Protein 1ZAT (pdb70)

Solvent-accessible surface area: 12584 Å² total; per-residue (Å²): 221,125,66,108,58,42,40,82,44,1,20,110,7,119,0,22,1,24,2,51,41,122,96,55,106,3,69,59,69,45,0,108,64,11,41,43,114,78,118,36,132,23,37,3,48,64,139,66,0,102,100,38,0,53,56,4,6,81,124,66,14,6,31,95,52,78,18,151,7,158,12,52,133,88,44,104,30,86,0,53,54,18,26,17,16,1,52,6,50,33,86,50,0,4,120,27,0,32,165,20,0,57,64,19,131,91,39,97,54,32,5,73,26,118,60,38,31,77,0,83,44,55,6,28,95,65,32,22,0,0,0,0,38,135,63,2,29,0,13,2,29,98,94,44,164,68,46,19,88,14,63,0,0,6,2,55,71,110,46,78,7,54,42,0,2,9,33,0,90,45,63,78,112,111,13,68,27,164,23,79,109,81,102,110,62,32,46,98,7,77,38,20,0,5,0,9,148,111,47,12,0,0,7,3,0,106,122,13,115,40,42,1,53,90,36,73,114,108,100,16,14,69,2,13,0,2,0,22,51,89,31,0,132,112,0,20,66,61,1,137,133,28,8,14,0,0,0,36

B-factor: mean 52.98, std 14.99, range [24.89, 103.49]

Structure (mmCIF, N/CA/C/O backbone):
data_1ZAT
#
_entry.id   1ZAT
#
_cell.length_a   115.976
_cell.length_b   115.976
_cell.length_c   68.275
_cell.angle_alpha   90.00
_cell.angle_beta   90.00
_cell.angle_gamma   120.00
#
_symmetry.space_group_name_H-M   'P 31 2 1'
#
loop_
_entity.id
_entity.type
_entity.pdbx_description
1 polymer L,D-transpeptidase
2 non-polymer 'ZINC ION'
3 non-polymer 'SULFATE ION'
4 water water
#
loop_
_atom_site.group_PDB
_atom_site.id
_atom_site.type_symbol
_atom_site.label_atom_id
_atom_site.label_alt_id
_atom_site.label_comp_id
_atom_site.label_asym_id
_atom_site.label_entity_id
_atom_site.label_seq_id
_atom_site.pdbx_PDB_ins_code
_atom_site.Cartn_x
_atom_site.Cartn_y
_atom_site.Cartn_z
_atom_site.occupancy
_atom_site.B_iso_or_equiv
_atom_site.auth_seq_id
_atom_site.auth_comp_id
_atom_site.auth_asym_id
_atom_site.auth_atom_id
_atom_site.pdbx_PDB_model_num
ATOM 1 N N . LYS A 1 1 ? -44.381 61.577 19.388 1.00 83.19 217 LYS A N 1
ATOM 2 C CA . LYS A 1 1 ? -44.196 62.690 20.359 1.00 83.28 217 LYS A CA 1
ATOM 3 C C . LYS A 1 1 ? -43.445 63.837 19.716 1.00 83.58 217 LYS A C 1
ATOM 4 O O . LYS A 1 1 ? -43.417 63.954 18.490 1.00 84.24 217 LYS A O 1
ATOM 10 N N . GLU A 1 2 ? -42.848 64.698 20.533 1.00 83.44 218 GLU A N 1
ATOM 11 C CA . GLU A 1 2 ? -42.096 65.806 19.972 1.00 82.60 218 GLU A CA 1
ATOM 12 C C . GLU A 1 2 ? -40.602 65.572 19.957 1.00 81.16 218 GLU A C 1
ATOM 13 O O . GLU A 1 2 ? -39.807 66.505 19.822 1.00 80.36 218 GLU A O 1
ATOM 19 N N . GLN A 1 3 ? -40.220 64.307 20.084 1.00 79.04 219 GLN A N 1
ATOM 20 C CA . GLN A 1 3 ? -38.820 63.959 20.019 1.00 75.74 219 GLN A CA 1
ATOM 21 C C . GLN A 1 3 ? -38.466 64.227 18.561 1.00 73.43 219 GLN A C 1
ATOM 22 O O . GLN A 1 3 ? -37.313 64.122 18.153 1.00 73.75 219 GLN A O 1
ATOM 28 N N . LEU A 1 4 ? -39.488 64.583 17.782 1.00 69.99 220 LEU A N 1
ATOM 29 C CA . LEU A 1 4 ? -39.318 64.925 16.374 1.00 66.67 220 LEU A CA 1
ATOM 30 C C . LEU A 1 4 ? -38.622 66.272 16.345 1.00 65.57 220 LEU A C 1
ATOM 31 O O . LEU A 1 4 ? -37.705 66.494 15.561 1.00 66.04 220 LEU A O 1
ATOM 36 N N . ALA A 1 5 ? -39.084 67.181 17.197 1.00 65.14 221 ALA A N 1
ATOM 37 C CA . ALA A 1 5 ? -38.486 68.508 17.284 1.00 64.05 221 ALA A CA 1
ATOM 38 C C . ALA A 1 5 ? -37.008 68.282 17.560 1.00 62.79 221 ALA A C 1
ATOM 39 O O . ALA A 1 5 ? -36.142 68.992 17.050 1.00 61.55 221 ALA A O 1
ATOM 41 N N . SER A 1 6 ? -36.740 67.264 18.370 1.00 62.30 222 SER A N 1
ATOM 42 C CA . SER A 1 6 ? -35.385 66.894 18.733 1.00 62.18 222 SER A CA 1
ATOM 43 C C . SER A 1 6 ? -34.601 66.442 17.504 1.00 61.96 222 SER A C 1
ATOM 44 O O . SER A 1 6 ? -33.577 67.032 17.153 1.00 61.52 222 SER A O 1
ATOM 47 N N . MET A 1 7 ? -35.092 65.394 16.850 1.00 61.28 223 MET A N 1
ATOM 48 C CA . MET A 1 7 ? -34.439 64.859 15.665 1.00 60.63 223 MET A CA 1
ATOM 49 C C . MET A 1 7 ? -34.252 65.933 14.579 1.00 59.30 223 MET A C 1
ATOM 50 O O . MET A 1 7 ? -33.278 65.900 13.825 1.00 59.97 223 MET A O 1
ATOM 55 N N . ASN A 1 8 ? -35.179 66.883 14.505 1.00 57.41 224 ASN A N 1
ATOM 56 C CA . ASN A 1 8 ? -35.097 67.969 13.528 1.00 56.53 224 ASN A CA 1
ATOM 57 C C . ASN A 1 8 ? -34.009 68.944 13.944 1.00 55.81 224 ASN A C 1
ATOM 58 O O . ASN A 1 8 ? -33.334 69.540 13.106 1.00 54.94 224 ASN A O 1
ATOM 63 N N . ALA A 1 9 ? -33.859 69.108 15.252 1.00 54.94 225 ALA A N 1
ATOM 64 C CA . ALA A 1 9 ? -32.865 70.012 15.803 1.00 54.50 225 ALA A CA 1
ATOM 65 C C . ALA A 1 9 ? -31.455 69.527 15.490 1.00 54.69 225 ALA A C 1
ATOM 66 O O . ALA A 1 9 ? -30.617 70.297 15.014 1.00 54.27 225 ALA A O 1
ATOM 68 N N . ILE A 1 10 ? -31.192 68.249 15.743 1.00 53.95 226 ILE A N 1
ATOM 69 C CA . ILE A 1 10 ? -29.865 67.724 15.489 1.00 53.93 226 ILE A CA 1
ATOM 70 C C . ILE A 1 10 ? -29.584 67.584 14.002 1.00 54.23 226 ILE A C 1
ATOM 71 O O . ILE A 1 10 ? -28.429 67.484 13.593 1.00 55.16 226 ILE A O 1
ATOM 76 N N . ALA A 1 11 ? -30.632 67.575 13.187 1.00 54.60 227 ALA A N 1
ATOM 77 C CA . ALA A 1 11 ? -30.443 67.456 11.745 1.00 53.40 227 ALA A CA 1
ATOM 78 C C . ALA A 1 11 ? -29.932 68.791 11.214 1.00 53.46 227 ALA A C 1
ATOM 79 O O . ALA A 1 11 ? -29.261 68.848 10.182 1.00 54.51 227 ALA A O 1
ATOM 81 N N . ASN A 1 12 ? -30.248 69.861 11.937 1.00 53.10 228 ASN A N 1
ATOM 82 C CA . ASN A 1 12 ? -29.842 71.209 11.558 1.00 53.44 228 ASN A CA 1
ATOM 83 C C . ASN A 1 12 ? -28.613 71.697 12.312 1.00 53.04 228 ASN A C 1
ATOM 84 O O . ASN A 1 12 ? -28.101 72.782 12.034 1.00 53.24 228 ASN A O 1
ATOM 89 N N . VAL A 1 13 ? -28.143 70.907 13.269 1.00 51.83 229 VAL A N 1
ATOM 90 C CA . VAL A 1 13 ? -26.986 71.304 14.057 1.00 50.89 229 VAL A CA 1
ATOM 91 C C . VAL A 1 13 ? -25.763 71.528 13.171 1.00 50.42 229 VAL A C 1
ATOM 92 O O . VAL A 1 13 ? -25.451 70.714 12.302 1.00 51.08 229 VAL A O 1
ATOM 96 N N . LYS A 1 14 ? -25.084 72.648 13.371 1.00 49.26 230 LYS A N 1
ATOM 97 C CA . LYS A 1 14 ? -23.882 72.924 12.601 1.00 49.44 230 LYS A CA 1
ATOM 98 C C . LYS A 1 14 ? -22.720 72.455 13.472 1.00 46.91 230 LYS A C 1
ATOM 99 O O . LYS A 1 14 ? -22.313 73.141 14.405 1.00 45.89 230 LYS A O 1
ATOM 105 N N . ALA A 1 15 ? -22.213 71.264 13.184 1.00 44.00 231 ALA A N 1
ATOM 106 C CA . ALA A 1 15 ? -21.106 70.712 13.946 1.00 42.61 231 ALA A CA 1
ATOM 107 C C . ALA A 1 15 ? -19.799 71.103 13.265 1.00 41.24 231 ALA A C 1
ATOM 108 O O . ALA A 1 15 ? -19.509 70.661 12.150 1.00 41.29 231 ALA A O 1
ATOM 110 N N . THR A 1 16 ? -19.014 71.937 13.937 1.00 38.80 232 THR A N 1
ATOM 111 C CA . THR A 1 16 ? -17.747 72.385 13.379 1.00 38.06 232 THR A CA 1
ATOM 112 C C . THR A 1 16 ? -16.526 71.800 14.080 1.00 36.79 232 THR A C 1
ATOM 113 O O . THR A 1 16 ? -16.407 71.867 15.304 1.00 37.42 232 THR A O 1
ATOM 117 N N . TYR A 1 17 ? -15.624 71.225 13.292 1.00 35.83 233 TYR A N 1
ATOM 118 C CA . TYR A 1 17 ? -14.384 70.660 13.809 1.00 36.14 233 TYR A CA 1
ATOM 119 C C . TYR A 1 17 ? -13.212 71.597 13.523 1.00 36.12 233 TYR A C 1
ATOM 120 O O . TYR A 1 17 ? -13.135 72.207 12.455 1.00 35.82 233 TYR A O 1
ATOM 129 N N . SER A 1 18 ? -12.296 71.700 14.477 1.00 36.02 234 SER A N 1
ATOM 130 C CA . SER A 1 18 ? -11.108 72.519 14.299 1.00 34.94 234 SER A CA 1
ATOM 131 C C . SER A 1 18 ? -9.950 71.551 14.519 1.00 34.26 234 SER A C 1
ATOM 132 O O . SER A 1 18 ? -9.672 71.167 15.648 1.00 34.99 234 SER A O 1
ATOM 135 N N . ILE A 1 19 ? -9.292 71.146 13.438 1.00 33.19 235 ILE A N 1
ATOM 136 C CA . ILE A 1 19 ? -8.194 70.196 13.527 1.00 33.60 235 ILE A CA 1
ATOM 137 C C . ILE A 1 19 ? -6.962 70.677 12.785 1.00 34.63 235 ILE A C 1
ATOM 138 O O . ILE A 1 19 ? -7.030 71.045 11.617 1.00 34.47 235 ILE A O 1
ATOM 143 N N . ASN A 1 20 ? -5.832 70.643 13.480 1.00 36.26 236 ASN A N 1
ATOM 144 C CA . ASN A 1 20 ? -4.547 71.046 12.931 1.00 35.55 236 ASN A CA 1
ATOM 145 C C . ASN A 1 20 ? -4.632 72.376 12.190 1.00 37.34 236 ASN A C 1
ATOM 146 O O . ASN A 1 20 ? -3.981 72.574 11.159 1.00 35.11 236 ASN A O 1
ATOM 151 N N . GLY A 1 21 ? -5.451 73.281 12.719 1.00 39.16 237 GLY A N 1
ATOM 152 C CA . GLY A 1 21 ? -5.589 74.592 12.112 1.00 41.64 237 GLY A CA 1
ATOM 153 C C . GLY A 1 21 ? -6.636 74.712 11.021 1.00 43.21 237 GLY A C 1
ATOM 154 O O . GLY A 1 21 ? -6.908 75.817 10.555 1.00 44.40 237 GLY A O 1
ATOM 155 N N . GLU A 1 22 ? -7.216 73.591 10.602 1.00 43.89 238 GLU A N 1
ATOM 156 C CA . GLU A 1 22 ? -8.239 73.607 9.559 1.00 45.26 238 GLU A CA 1
ATOM 157 C C . GLU A 1 22 ? -9.642 73.458 10.140 1.00 44.63 238 GLU A C 1
ATOM 158 O O . GLU A 1 22 ? -9.884 72.652 11.044 1.00 45.76 238 GLU A O 1
ATOM 164 N N . THR A 1 23 ? -10.566 74.245 9.611 1.00 42.88 239 THR A N 1
ATOM 165 C CA . THR A 1 23 ? -11.949 74.215 10.060 1.00 42.88 239 THR A CA 1
ATOM 166 C C . THR A 1 23 ? -12.885 73.705 8.962 1.00 41.20 239 THR A C 1
ATOM 167 O O . THR A 1 23 ? -12.721 74.031 7.788 1.00 40.40 239 THR A O 1
ATOM 171 N N . PHE A 1 24 ? -13.856 72.887 9.353 1.00 40.69 240 PHE A N 1
ATOM 172 C CA . PHE A 1 24 ? -14.831 72.346 8.415 1.00 39.35 240 PHE A CA 1
ATOM 173 C C . PHE A 1 24 ? -16.073 71.918 9.183 1.00 40.46 240 PHE A C 1
ATOM 174 O O . PHE A 1 24 ? -16.025 71.719 10.399 1.00 39.84 240 PHE A O 1
ATOM 182 N N . GLN A 1 25 ? -17.188 71.798 8.472 1.00 41.65 241 GLN A N 1
ATOM 183 C CA . GLN A 1 25 ? -18.449 71.394 9.082 1.00 43.09 241 GLN A CA 1
ATOM 184 C C . GLN A 1 25 ? -18.780 69.953 8.720 1.00 41.59 241 GLN A C 1
ATOM 185 O O . GLN A 1 25 ? -18.488 69.503 7.613 1.00 40.76 241 GLN A O 1
ATOM 191 N N . ILE A 1 26 ? -19.375 69.226 9.657 1.00 41.04 242 ILE A N 1
ATOM 192 C CA . ILE A 1 26 ? -19.785 67.861 9.374 1.00 40.35 242 ILE A CA 1
ATOM 193 C C . ILE A 1 26 ? -21.034 68.029 8.506 1.00 41.27 242 ILE A C 1
ATOM 194 O O . ILE A 1 26 ? -21.995 68.685 8.911 1.00 41.46 242 ILE A O 1
ATOM 199 N N . PRO A 1 27 ? -21.026 67.459 7.293 1.00 41.52 243 PRO A N 1
ATOM 200 C CA . PRO A 1 27 ? -22.173 67.566 6.382 1.00 42.77 243 PRO A CA 1
ATOM 201 C C . PRO A 1 27 ? -23.476 67.116 7.033 1.00 43.70 243 PRO A C 1
ATOM 202 O O . PRO A 1 27 ? -23.504 66.102 7.725 1.00 44.08 243 PRO A O 1
ATOM 206 N N . SER A 1 28 ? -24.546 67.874 6.810 1.00 45.84 244 SER A N 1
ATOM 207 C CA . SER A 1 28 ? -25.858 67.542 7.362 1.00 47.86 244 SER A CA 1
ATOM 208 C C . SER A 1 28 ? -26.273 66.138 6.931 1.00 48.51 244 SER A C 1
ATOM 209 O O . SER A 1 28 ? -26.875 65.389 7.699 1.00 46.87 244 SER A O 1
ATOM 212 N N . SER A 1 29 ? -25.937 65.787 5.695 1.00 50.26 245 SER A N 1
ATOM 213 C CA . SER A 1 29 ? -26.273 64.480 5.159 1.00 52.34 245 SER A CA 1
ATOM 214 C C . SER A 1 29 ? -25.682 63.349 6.003 1.00 52.83 245 SER A C 1
ATOM 215 O O . SER A 1 29 ? -26.308 62.290 6.143 1.00 52.84 245 SER A O 1
ATOM 218 N N . ASP A 1 30 ? -24.486 63.556 6.557 1.00 52.04 246 ASP A N 1
ATOM 219 C CA . ASP A 1 30 ? -23.877 62.523 7.395 1.00 52.85 246 ASP A CA 1
ATOM 220 C C . ASP A 1 30 ? -24.645 62.437 8.716 1.00 52.13 246 ASP A C 1
ATOM 221 O O . ASP A 1 30 ? -24.908 61.347 9.231 1.00 49.39 246 ASP A O 1
ATOM 226 N N . ILE A 1 31 ? -24.997 63.596 9.259 1.00 50.02 247 ILE A N 1
ATOM 227 C CA . ILE A 1 31 ? -25.736 63.642 10.504 1.00 51.05 247 ILE A CA 1
ATOM 228 C C . ILE A 1 31 ? -27.089 62.946 10.339 1.00 52.45 247 ILE A C 1
ATOM 229 O O . ILE A 1 31 ? -27.507 62.172 11.201 1.00 51.13 247 ILE A O 1
ATOM 234 N N . MET A 1 32 ? -27.763 63.218 9.226 1.00 53.09 248 MET A N 1
ATOM 235 C CA . MET A 1 32 ? -29.060 62.615 8.968 1.00 54.82 248 MET A CA 1
ATOM 236 C C . MET A 1 32 ? -28.943 61.097 8.811 1.00 54.48 248 MET A C 1
ATOM 237 O O . MET A 1 32 ? -29.843 60.358 9.210 1.00 54.01 248 MET A O 1
ATOM 242 N N . SER A 1 33 ? -27.830 60.634 8.251 1.00 53.21 249 SER A N 1
ATOM 243 C CA . SER A 1 33 ? -27.627 59.203 8.069 1.00 54.12 249 SER A CA 1
ATOM 244 C C . SER A 1 33 ? -27.179 58.520 9.358 1.00 53.57 249 SER A C 1
ATOM 245 O O . SER A 1 33 ? -27.131 57.295 9.431 1.00 54.90 249 SER A O 1
ATOM 248 N N . TRP A 1 34 ? -26.846 59.312 10.371 1.00 52.21 250 TRP A N 1
ATOM 249 C CA . TRP A 1 34 ? -26.428 58.760 11.655 1.00 51.88 250 TRP A CA 1
ATOM 250 C C . TRP A 1 34 ? -27.644 58.747 12.559 1.00 52.05 250 TRP A C 1
ATOM 251 O O . TRP A 1 34 ? -27.731 57.962 13.508 1.00 48.90 250 TRP A O 1
ATOM 262 N N . LEU A 1 35 ? -28.567 59.657 12.264 1.00 53.27 251 LEU A N 1
ATOM 263 C CA . LEU A 1 35 ? -29.797 59.786 13.021 1.00 54.79 251 LEU A CA 1
ATOM 264 C C . LEU A 1 35 ? -30.514 58.451 13.079 1.00 56.13 251 LEU A C 1
ATOM 265 O O . LEU A 1 35 ? -30.836 57.846 12.053 1.00 54.70 251 LEU A O 1
ATOM 270 N N . THR A 1 36 ? -30.748 57.993 14.298 1.00 57.32 252 THR A N 1
ATOM 271 C CA . THR A 1 36 ? -31.428 56.736 14.515 1.00 58.41 252 THR A CA 1
ATOM 272 C C . THR A 1 36 ? -32.483 56.963 15.577 1.00 59.55 252 THR A C 1
ATOM 273 O O . THR A 1 36 ? -32.652 58.072 16.080 1.00 59.22 252 THR A O 1
ATOM 277 N N . TYR A 1 37 ? -33.191 55.902 15.917 1.00 61.60 253 TYR A N 1
ATOM 278 C CA . TYR A 1 37 ? -34.220 55.993 16.922 1.00 62.61 253 TYR A CA 1
ATOM 279 C C . TYR A 1 37 ? -34.480 54.610 17.478 1.00 63.93 253 TYR A C 1
ATOM 280 O O . TYR A 1 37 ? -34.840 53.694 16.744 1.00 64.25 253 TYR A O 1
ATOM 289 N N . ASN A 1 38 ? -34.260 54.453 18.775 1.00 66.00 254 ASN A N 1
ATOM 290 C CA . ASN A 1 38 ? -34.502 53.183 19.443 1.00 68.88 254 ASN A CA 1
ATOM 291 C C . ASN A 1 38 ? -34.595 53.411 20.946 1.00 69.71 254 ASN A C 1
ATOM 292 O O . ASN A 1 38 ? -34.009 54.356 21.481 1.00 69.16 254 ASN A O 1
ATOM 297 N N . ASP A 1 39 ? -35.351 52.547 21.616 1.00 71.19 255 ASP A N 1
ATOM 298 C CA . ASP A 1 39 ? -35.592 52.665 23.048 1.00 71.79 255 ASP A CA 1
ATOM 299 C C . ASP A 1 39 ? -36.333 53.970 23.305 1.00 71.07 255 ASP A C 1
ATOM 300 O O . ASP A 1 39 ? -36.157 54.615 24.337 1.00 71.92 255 ASP A O 1
ATOM 305 N N . GLY A 1 40 ? -37.164 54.347 22.341 1.00 71.07 256 GLY A N 1
ATOM 306 C CA . GLY A 1 40 ? -37.948 55.562 22.452 1.00 71.30 256 GLY A CA 1
ATOM 307 C C . GLY A 1 40 ? -37.114 56.823 22.506 1.00 71.57 256 GLY A C 1
ATOM 308 O O . GLY A 1 40 ? -37.644 57.914 22.729 1.00 71.59 256 GLY A O 1
ATOM 309 N N . LYS A 1 41 ? -35.811 56.686 22.273 1.00 71.70 257 LYS A N 1
ATOM 310 C CA . LYS A 1 41 ? -34.910 57.834 22.330 1.00 71.90 257 LYS A CA 1
ATOM 311 C C . LYS A 1 41 ? -34.285 58.199 20.990 1.00 69.53 257 LYS A C 1
ATOM 312 O O . LYS A 1 41 ? -33.988 57.326 20.174 1.00 69.91 257 LYS A O 1
ATOM 318 N N . VAL A 1 42 ? -34.092 59.496 20.769 1.00 66.69 258 VAL A N 1
ATOM 319 C CA . VAL A 1 42 ? -33.437 59.960 19.554 1.00 64.09 258 VAL A CA 1
ATOM 320 C C . VAL A 1 42 ? -31.967 59.618 19.798 1.00 61.80 258 VAL A C 1
ATOM 321 O O . VAL A 1 42 ? -31.478 59.771 20.919 1.00 61.05 258 VAL A O 1
ATOM 325 N N . ASP A 1 43 ? -31.261 59.148 18.776 1.00 59.42 259 ASP A N 1
ATOM 326 C CA . ASP A 1 43 ? -29.860 58.775 18.971 1.00 56.66 259 ASP A CA 1
ATOM 327 C C . ASP A 1 43 ? -29.048 58.854 17.676 1.00 52.90 259 ASP A C 1
ATOM 328 O O . ASP A 1 43 ? -29.531 59.332 16.649 1.00 52.53 259 ASP A O 1
ATOM 333 N N . LEU A 1 44 ? -27.806 58.388 17.741 1.00 49.40 260 LEU A N 1
ATOM 334 C CA . LEU A 1 44 ? -26.925 58.369 16.580 1.00 46.91 260 LEU A CA 1
ATOM 335 C C . LEU A 1 44 ? -26.315 56.983 16.462 1.00 46.30 260 LEU A C 1
ATOM 336 O O . LEU A 1 44 ? -25.914 56.388 17.461 1.00 46.69 260 LEU A O 1
ATOM 341 N N . ASP A 1 45 ? -26.258 56.465 15.241 1.00 46.92 261 ASP A N 1
ATOM 342 C CA . ASP A 1 45 ? -25.675 55.155 15.012 1.00 47.47 261 ASP A CA 1
ATOM 343 C C . ASP A 1 45 ? -24.202 55.254 15.417 1.00 47.68 261 ASP A C 1
ATOM 344 O O . ASP A 1 45 ? -23.352 55.696 14.643 1.00 46.88 261 ASP A O 1
ATOM 349 N N . THR A 1 46 ? -23.916 54.849 16.646 1.00 47.65 262 THR A N 1
ATOM 350 C CA . THR A 1 46 ? -22.565 54.900 17.179 1.00 49.76 262 THR A CA 1
ATOM 351 C C . THR A 1 46 ? -21.538 54.244 16.262 1.00 50.93 262 THR A C 1
ATOM 352 O O . THR A 1 46 ? -20.364 54.615 16.257 1.00 50.67 262 THR A O 1
ATOM 356 N N . GLU A 1 47 ? -21.971 53.273 15.476 1.00 52.15 263 GLU A N 1
ATOM 357 C CA . GLU A 1 47 ? -21.032 52.611 14.599 1.00 53.23 263 GLU A CA 1
ATOM 358 C C . GLU A 1 47 ? -20.587 53.569 13.511 1.00 50.93 263 GLU A C 1
ATOM 359 O O . GLU A 1 47 ? -19.404 53.637 13.182 1.00 49.35 263 GLU A O 1
ATOM 365 N N . GLN A 1 48 ? -21.541 54.313 12.958 1.00 48.84 264 GLN A N 1
ATOM 366 C CA . GLN A 1 48 ? -21.247 55.257 11.889 1.00 47.72 264 GLN A CA 1
ATOM 367 C C . GLN A 1 48 ? -20.432 56.444 12.386 1.00 46.89 264 GLN A C 1
ATOM 368 O O . GLN A 1 48 ? -19.515 56.912 11.707 1.00 47.36 264 GLN A O 1
ATOM 374 N N . VAL A 1 49 ? -20.766 56.930 13.571 1.00 44.57 265 VAL A N 1
ATOM 375 C CA . VAL A 1 49 ? -20.040 58.046 14.134 1.00 43.15 265 VAL A CA 1
ATOM 376 C C . VAL A 1 49 ? -18.593 57.608 14.390 1.00 43.97 265 VAL A C 1
ATOM 377 O O . VAL A 1 49 ? -17.650 58.356 14.109 1.00 43.62 265 VAL A O 1
ATOM 381 N N . ARG A 1 50 ? -18.419 56.391 14.903 1.00 41.76 266 ARG A N 1
ATOM 382 C CA . ARG A 1 50 ? -17.085 55.879 15.180 1.00 42.08 266 ARG A CA 1
ATOM 383 C C . ARG A 1 50 ? -16.254 55.737 13.904 1.00 42.36 266 ARG A C 1
ATOM 384 O O . ARG A 1 50 ? -15.037 55.914 13.925 1.00 42.58 266 ARG A O 1
ATOM 392 N N . GLN A 1 51 ? -16.904 55.418 12.793 1.00 42.21 267 GLN A N 1
ATOM 393 C CA . GLN A 1 51 ? -16.180 55.269 11.540 1.00 42.69 267 GLN A CA 1
ATOM 394 C C . GLN A 1 51 ? -15.700 56.659 11.112 1.00 41.61 267 GLN A C 1
ATOM 395 O O . GLN A 1 51 ? -14.574 56.832 10.642 1.00 41.10 267 GLN A O 1
ATOM 401 N N . TYR A 1 52 ? -16.564 57.651 11.293 1.00 39.04 268 TYR A N 1
ATOM 402 C CA . TYR A 1 52 ? -16.230 59.019 10.931 1.00 38.54 268 TYR A CA 1
ATOM 403 C C . TYR A 1 52 ? -15.012 59.500 11.731 1.00 38.27 268 TYR A C 1
ATOM 404 O O . TYR A 1 52 ? -14.102 60.110 11.177 1.00 37.18 268 TYR A O 1
ATOM 413 N N . VAL A 1 53 ? -14.994 59.226 13.032 1.00 37.22 269 VAL A N 1
ATOM 414 C CA . VAL A 1 53 ? -13.873 59.651 13.852 1.00 37.15 269 VAL A CA 1
ATOM 415 C C . VAL A 1 53 ? -12.634 58.836 13.499 1.00 38.97 269 VAL A C 1
ATOM 416 O O . VAL A 1 53 ? -11.514 59.344 13.558 1.00 37.81 269 VAL A O 1
ATOM 420 N 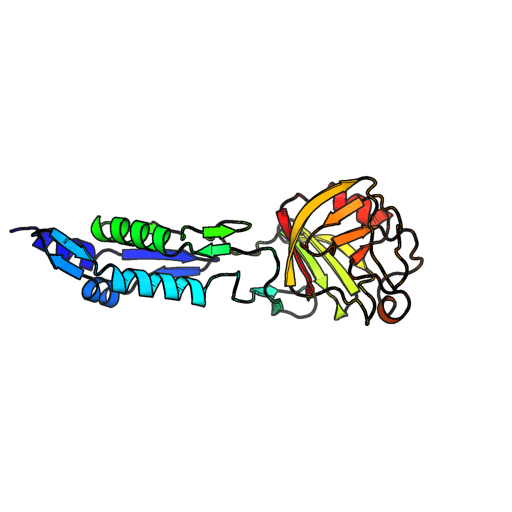N . THR A 1 54 ? -12.833 57.573 13.127 1.00 38.57 270 THR A N 1
ATOM 421 C CA . THR A 1 54 ? -11.711 56.733 12.741 1.00 37.98 270 THR A CA 1
ATOM 422 C C . THR A 1 54 ? -11.124 57.309 11.458 1.00 38.57 270 THR A C 1
ATOM 423 O O . THR A 1 54 ? -9.927 57.204 11.206 1.00 39.06 270 THR A O 1
ATOM 427 N N . ASP A 1 55 ? -11.971 57.931 10.649 1.00 38.54 271 ASP A N 1
ATOM 428 C CA . ASP A 1 55 ? -11.501 58.531 9.409 1.00 39.33 271 ASP A CA 1
ATOM 429 C C . ASP A 1 55 ? -10.787 59.859 9.681 1.00 39.67 271 ASP A C 1
ATOM 430 O O . ASP A 1 55 ? -9.823 60.204 8.983 1.00 40.02 271 ASP A O 1
ATOM 435 N N . LEU A 1 56 ? -11.250 60.601 10.686 1.00 36.50 272 LEU A N 1
ATOM 436 C CA . LEU A 1 56 ? -10.599 61.857 11.030 1.00 36.28 272 LEU A CA 1
ATOM 437 C C . LEU A 1 56 ? -9.181 61.496 11.447 1.00 34.58 272 LEU A C 1
ATOM 438 O O . LEU A 1 56 ? -8.213 62.142 11.055 1.00 33.56 272 LEU A O 1
ATOM 443 N N . GLY A 1 57 ? -9.076 60.433 12.232 1.00 32.74 273 GLY A N 1
ATOM 444 C CA . GLY A 1 57 ? -7.785 59.993 12.703 1.00 32.74 273 GLY A CA 1
ATOM 445 C C . GLY A 1 57 ? -6.838 59.662 11.572 1.00 34.58 273 GLY A C 1
ATOM 446 O O . GLY A 1 57 ? -5.694 60.130 11.550 1.00 34.16 273 GLY A O 1
ATOM 447 N N . THR A 1 58 ? -7.305 58.869 10.615 1.00 33.91 274 THR A N 1
ATOM 448 C CA . THR A 1 58 ? -6.440 58.482 9.513 1.00 36.65 274 THR A CA 1
ATOM 449 C C . THR A 1 58 ? -6.076 59.641 8.602 1.00 35.93 274 THR A C 1
ATOM 450 O O . THR A 1 58 ? -4.994 59.658 8.017 1.00 34.64 274 THR A O 1
ATOM 454 N N . LYS A 1 59 ? -6.972 60.615 8.492 1.00 36.31 275 LYS A N 1
ATOM 455 C CA . LYS A 1 59 ? -6.721 61.756 7.626 1.00 37.64 275 LYS A CA 1
ATOM 456 C C . LYS A 1 59 ? -5.888 62.871 8.255 1.00 38.01 275 LYS A C 1
ATOM 457 O O . LYS A 1 59 ? -5.052 63.472 7.579 1.00 37.62 275 LYS A O 1
ATOM 463 N N . TYR A 1 60 ? -6.088 63.121 9.548 1.00 37.70 276 TYR A N 1
ATOM 464 C CA . TYR A 1 60 ? -5.401 64.219 10.209 1.00 36.58 276 TYR A CA 1
ATOM 465 C C . TYR A 1 60 ? -4.364 63.917 11.268 1.00 36.81 276 TYR A C 1
ATOM 466 O O . TYR A 1 60 ? -3.512 64.766 11.545 1.00 37.07 276 TYR A O 1
ATOM 475 N N . ASN A 1 61 ? -4.424 62.738 11.879 1.00 35.37 277 ASN A N 1
ATOM 476 C CA . ASN A 1 61 ? -3.440 62.410 12.898 1.00 34.11 277 ASN A CA 1
ATOM 477 C C . ASN A 1 61 ? -2.037 62.760 12.423 1.00 35.89 277 ASN A C 1
ATOM 478 O O . ASN A 1 61 ? -1.552 62.225 11.425 1.00 35.26 277 ASN A O 1
ATOM 483 N N . THR A 1 62 ? -1.393 63.668 13.143 1.00 35.98 278 THR A N 1
ATOM 484 C CA . THR A 1 62 ? -0.041 64.068 12.816 1.00 35.85 278 THR A CA 1
ATOM 485 C C . THR A 1 62 ? 0.909 62.933 13.184 1.00 37.11 278 THR A C 1
ATOM 486 O O . THR A 1 62 ? 2.119 63.026 12.970 1.00 38.93 278 THR A O 1
ATOM 490 N N . SER A 1 63 ? 0.357 61.858 13.742 1.00 36.44 279 SER A N 1
ATOM 491 C CA . SER A 1 63 ? 1.176 60.715 14.107 1.00 36.47 279 SER A CA 1
ATOM 492 C C . SER A 1 63 ? 1.287 59.762 12.915 1.00 35.78 279 SER A C 1
ATOM 493 O O . SER A 1 63 ? 2.156 58.898 12.888 1.00 35.80 279 SER A O 1
ATOM 496 N N . THR A 1 64 ? 0.409 59.920 11.929 1.00 35.46 280 THR A N 1
ATOM 497 C CA . THR A 1 64 ? 0.457 59.061 10.747 1.00 36.83 280 THR A CA 1
ATOM 498 C C . THR A 1 64 ? 0.364 59.845 9.428 1.00 36.87 280 THR A C 1
ATOM 499 O O . THR A 1 64 ? 0.193 59.267 8.350 1.00 38.00 280 THR A O 1
ATOM 503 N N . ASN A 1 65 ? 0.478 61.165 9.523 1.00 35.48 281 ASN A N 1
ATOM 504 C CA . ASN A 1 65 ? 0.447 62.015 8.348 1.00 34.63 281 ASN A CA 1
ATOM 505 C C . ASN A 1 65 ? 1.590 63.006 8.448 1.00 35.79 281 ASN A C 1
ATOM 506 O O . ASN A 1 65 ? 1.769 63.666 9.472 1.00 37.32 281 ASN A O 1
ATOM 511 N N . ASP A 1 66 ? 2.383 63.088 7.389 1.00 36.01 282 ASP A N 1
ATOM 512 C CA . ASP A 1 66 ? 3.516 63.993 7.377 1.00 37.35 282 ASP A CA 1
ATOM 513 C C . ASP A 1 66 ? 3.057 65.439 7.462 1.00 36.87 282 ASP A C 1
ATOM 514 O O . ASP A 1 66 ? 1.876 65.742 7.282 1.00 35.90 282 ASP A O 1
ATOM 519 N N . THR A 1 67 ? 4.003 66.327 7.740 1.00 35.56 283 THR A N 1
ATOM 520 C CA . THR A 1 67 ? 3.700 67.736 7.877 1.00 36.22 283 THR A CA 1
ATOM 521 C C . THR A 1 67 ? 4.270 68.584 6.751 1.00 38.33 283 THR A C 1
ATOM 522 O O . THR A 1 67 ? 5.435 68.424 6.368 1.00 38.70 283 THR A O 1
ATOM 526 N N . LYS A 1 68 ? 3.439 69.480 6.218 1.00 37.15 284 LYS A N 1
ATOM 527 C CA . LYS A 1 68 ? 3.880 70.394 5.172 1.00 35.82 284 LYS A CA 1
ATOM 528 C C . LYS A 1 68 ? 4.559 71.515 5.944 1.00 36.08 284 LYS A C 1
ATOM 529 O O . LYS A 1 68 ? 3.960 72.103 6.841 1.00 37.27 284 LYS A O 1
ATOM 535 N N . PHE A 1 69 ? 5.815 71.793 5.604 1.00 35.44 285 PHE A N 1
ATOM 536 C CA . PHE A 1 69 ? 6.608 72.806 6.296 1.00 33.13 285 PHE A CA 1
ATOM 537 C C . PHE A 1 69 ? 7.179 73.865 5.348 1.00 33.92 285 PHE A C 1
ATOM 538 O O . PHE A 1 69 ? 7.717 73.546 4.282 1.00 33.31 285 PHE A O 1
ATOM 546 N N . LYS A 1 70 ? 7.069 75.128 5.741 1.00 34.77 286 LYS A N 1
ATOM 547 C CA . LYS A 1 70 ? 7.601 76.210 4.921 1.00 35.63 286 LYS A CA 1
ATOM 548 C C . LYS A 1 70 ? 9.069 76.413 5.305 1.00 35.74 286 LYS A C 1
ATOM 549 O O . LYS A 1 70 ? 9.388 77.163 6.235 1.00 35.14 286 LYS A O 1
ATOM 555 N N . SER A 1 71 ? 9.955 75.721 4.597 1.00 34.41 287 SER A N 1
ATOM 556 C CA . SER A 1 71 ? 11.377 75.813 4.877 1.00 38.48 287 SER A CA 1
ATOM 557 C C . SER A 1 71 ? 11.912 77.203 4.569 1.00 39.97 287 SER A C 1
ATOM 558 O O . SER A 1 71 ? 11.244 78.027 3.938 1.00 42.65 287 SER A O 1
ATOM 561 N N . THR A 1 72 ? 13.132 77.454 5.013 1.00 40.79 288 THR A N 1
ATOM 562 C CA . THR A 1 72 ? 13.767 78.738 4.787 1.00 41.69 288 THR A CA 1
ATOM 563 C C . THR A 1 72 ? 14.334 78.864 3.369 1.00 41.57 288 THR A C 1
ATOM 564 O O . THR A 1 72 ? 14.185 79.905 2.736 1.00 41.30 288 THR A O 1
ATOM 568 N N . LYS A 1 73 ? 14.940 77.793 2.860 1.00 42.02 289 LYS A N 1
ATOM 569 C CA . LYS A 1 73 ? 15.582 77.821 1.543 1.00 43.70 289 LYS A CA 1
ATOM 570 C C . LYS A 1 73 ? 14.953 76.975 0.437 1.00 43.78 289 LYS A C 1
ATOM 571 O O . LYS A 1 73 ? 15.597 76.736 -0.585 1.00 45.44 289 LYS A O 1
ATOM 577 N N . ARG A 1 74 ? 13.714 76.532 0.595 1.00 43.68 290 ARG A N 1
ATOM 578 C CA . ARG A 1 74 ? 13.150 75.657 -0.426 1.00 42.00 290 ARG A CA 1
ATOM 579 C C . ARG A 1 74 ? 11.633 75.750 -0.563 1.00 39.99 290 ARG A C 1
ATOM 580 O O . ARG A 1 74 ? 11.020 74.988 -1.313 1.00 38.44 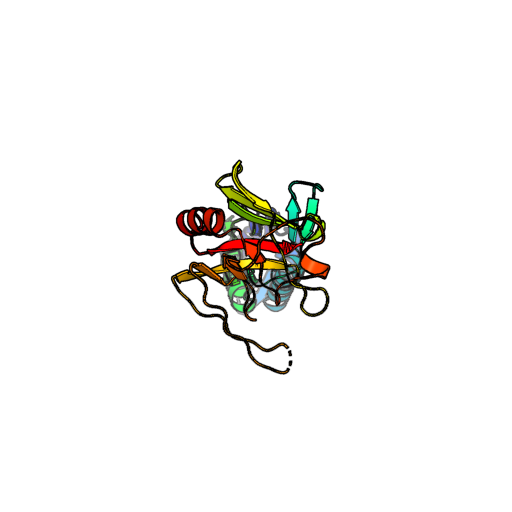290 ARG A O 1
ATOM 588 N N . GLY A 1 75 ? 11.020 76.684 0.155 1.00 39.57 291 GLY A N 1
ATOM 589 C CA . GLY A 1 75 ? 9.576 76.799 0.080 1.00 39.27 291 GLY A CA 1
ATOM 590 C C . GLY A 1 75 ? 8.949 75.681 0.896 1.00 38.96 291 GLY A C 1
ATOM 591 O O . GLY A 1 75 ? 9.574 75.166 1.830 1.00 38.45 291 GLY A O 1
ATOM 592 N N . GLU A 1 76 ? 7.730 75.286 0.545 1.00 37.63 292 GLU A N 1
ATOM 593 C CA . GLU A 1 76 ? 7.048 74.242 1.288 1.00 36.78 292 GLU A CA 1
ATOM 594 C C . GLU A 1 76 ? 7.496 72.836 0.914 1.00 36.58 292 GLU A C 1
ATOM 595 O O . GLU A 1 76 ? 7.448 72.435 -0.247 1.00 35.88 292 GLU A O 1
ATOM 601 N N . VAL A 1 77 ? 7.935 72.091 1.916 1.00 35.95 293 VAL A N 1
ATOM 602 C CA . VAL A 1 77 ? 8.401 70.729 1.708 1.00 38.23 293 VAL A CA 1
ATOM 603 C C . VAL A 1 77 ? 7.649 69.815 2.658 1.00 37.87 293 VAL A C 1
ATOM 604 O O . VAL A 1 77 ? 6.891 70.286 3.507 1.0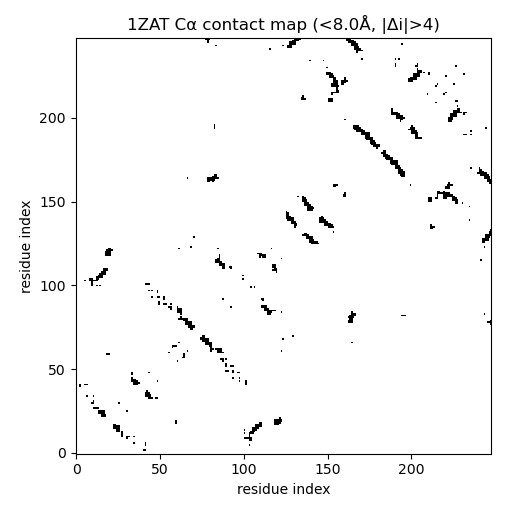0 38.20 293 VAL A O 1
ATOM 608 N N . THR A 1 78 ? 7.855 68.512 2.518 1.00 37.84 294 THR A N 1
ATOM 609 C CA . THR A 1 78 ? 7.186 67.563 3.390 1.00 38.58 294 THR A CA 1
ATOM 610 C C . THR A 1 78 ? 8.155 66.985 4.412 1.00 39.01 294 THR A C 1
ATOM 611 O O . THR A 1 78 ? 9.163 66.389 4.053 1.00 39.87 294 THR A O 1
ATOM 615 N N . VAL A 1 79 ? 7.848 67.182 5.690 1.00 39.85 295 VAL A N 1
ATOM 616 C CA . VAL A 1 79 ? 8.671 66.656 6.772 1.00 38.53 295 VAL A CA 1
ATOM 617 C C . VAL A 1 79 ? 7.952 65.417 7.312 1.00 39.28 295 VAL A C 1
ATOM 618 O O . VAL A 1 79 ? 6.795 65.490 7.733 1.00 38.97 295 VAL A O 1
ATOM 622 N N . PRO A 1 80 ? 8.635 64.266 7.318 1.00 39.65 296 PRO A N 1
ATOM 623 C CA . PRO A 1 80 ? 8.066 63.002 7.804 1.00 39.09 296 PRO A CA 1
ATOM 624 C C . PRO A 1 80 ? 7.633 63.037 9.273 1.00 38.67 296 PRO A C 1
ATOM 625 O O . PRO A 1 80 ? 8.110 63.867 10.070 1.00 37.65 296 PRO A O 1
ATOM 629 N N . VAL A 1 81 ? 6.732 62.119 9.619 1.00 37.32 297 VAL A N 1
ATOM 630 C CA . VAL A 1 81 ? 6.243 61.988 10.987 1.00 35.34 297 VAL A CA 1
ATOM 631 C C . VAL A 1 81 ? 7.453 61.819 11.903 1.00 34.97 297 VAL A C 1
ATOM 632 O O . VAL A 1 81 ? 8.374 61.065 11.590 1.00 34.55 297 VAL A O 1
ATOM 636 N N . GLY A 1 82 ? 7.449 62.536 13.021 1.00 34.31 298 GLY A N 1
ATOM 637 C CA . GLY A 1 82 ? 8.535 62.435 13.973 1.00 33.78 298 GLY A CA 1
ATOM 638 C C . GLY A 1 82 ? 7.986 62.065 15.342 1.00 36.81 298 GLY A C 1
ATOM 639 O O . GLY A 1 82 ? 6.997 61.339 15.454 1.00 37.60 298 GLY A O 1
ATOM 640 N N . THR A 1 83 ? 8.619 62.575 16.390 1.00 36.18 299 THR A N 1
ATOM 641 C CA . THR A 1 83 ? 8.184 62.291 17.748 1.00 35.69 299 THR A CA 1
ATOM 642 C C . THR A 1 83 ? 7.178 63.320 18.277 1.00 36.44 299 THR A C 1
ATOM 643 O O . THR A 1 83 ? 6.507 63.078 19.284 1.00 36.53 299 THR A O 1
ATOM 647 N N . TYR A 1 84 ? 7.085 64.471 17.613 1.00 35.39 300 TYR A N 1
ATOM 648 C CA . TYR A 1 84 ? 6.152 65.519 18.033 1.00 34.86 300 TYR A CA 1
ATOM 649 C C . TYR A 1 84 ? 4.853 65.347 17.246 1.00 35.10 300 TYR A C 1
ATOM 650 O O . TYR A 1 84 ? 4.771 65.738 16.085 1.00 35.35 300 TYR A O 1
ATOM 659 N N . SER A 1 85 ? 3.839 64.772 17.882 1.00 34.35 301 SER A N 1
ATOM 660 C CA . SER A 1 85 ? 2.578 64.526 17.198 1.00 34.42 301 SER A CA 1
ATOM 661 C C . SER A 1 85 ? 1.436 64.204 18.155 1.00 34.73 301 SER A C 1
ATOM 662 O O . SER A 1 85 ? 1.613 64.184 19.371 1.00 36.16 301 SER A O 1
ATOM 665 N N . TRP A 1 86 ? 0.258 63.953 17.592 1.00 34.21 302 TRP A N 1
ATOM 666 C CA . TRP A 1 86 ? -0.912 63.595 18.391 1.00 33.23 302 TRP A CA 1
ATOM 667 C C . TRP A 1 86 ? -1.769 62.580 17.655 1.00 33.16 302 TRP A C 1
ATOM 668 O O . TRP A 1 86 ? -1.680 62.448 16.433 1.00 33.62 302 TRP A O 1
ATOM 679 N N . THR A 1 87 ? -2.595 61.865 18.414 1.00 32.21 303 THR A N 1
ATOM 680 C CA . THR A 1 87 ? -3.472 60.848 17.864 1.00 31.99 303 THR A CA 1
ATOM 681 C C . THR A 1 87 ? -4.863 60.986 18.468 1.00 32.11 303 THR A C 1
ATOM 682 O O . THR A 1 87 ? -5.026 61.027 19.696 1.00 32.94 303 THR A O 1
ATOM 686 N N . ILE A 1 88 ? -5.871 61.071 17.611 1.00 30.83 304 ILE A N 1
ATOM 687 C CA . ILE A 1 88 ? -7.238 61.186 18.095 1.00 31.62 304 ILE A CA 1
ATOM 688 C C . ILE A 1 88 ? -7.620 59.889 18.841 1.00 32.38 304 ILE A C 1
ATOM 689 O O . ILE A 1 88 ? -7.410 58.786 18.336 1.00 30.55 304 ILE A O 1
ATOM 694 N N . GLN A 1 89 ? -8.136 60.017 20.058 1.00 33.35 305 GLN A N 1
ATOM 695 C CA . GLN A 1 89 ? -8.558 58.839 20.812 1.00 35.31 305 GLN A CA 1
ATOM 696 C C . GLN A 1 89 ? -9.957 58.534 20.291 1.00 36.56 305 GLN A C 1
ATOM 697 O O . GLN A 1 89 ? -10.927 59.180 20.679 1.00 38.27 305 GLN A O 1
ATOM 703 N N . THR A 1 90 ? -10.054 57.555 19.400 1.00 37.13 306 THR A N 1
ATOM 704 C CA . THR A 1 90 ? -11.322 57.209 18.780 1.00 39.50 306 THR A CA 1
ATOM 705 C C . THR A 1 90 ? -12.557 57.090 19.672 1.00 40.06 306 THR A C 1
ATOM 706 O O . THR A 1 90 ? -13.545 57.792 19.443 1.00 39.85 306 THR A O 1
ATOM 710 N N . ASP A 1 91 ? -12.509 56.224 20.684 1.00 39.78 307 ASP A N 1
ATOM 711 C CA . ASP A 1 91 ? -13.663 56.037 21.564 1.00 40.01 307 ASP A CA 1
ATOM 712 C C . ASP A 1 91 ? -14.042 57.294 22.339 1.00 39.48 307 ASP A C 1
ATOM 713 O O . ASP A 1 91 ? -15.228 57.619 22.448 1.00 39.18 307 ASP A O 1
ATOM 718 N N . SER A 1 92 ? -13.055 58.007 22.875 1.00 38.09 308 SER A N 1
ATOM 719 C CA . SER A 1 92 ? -13.359 59.239 23.599 1.00 38.68 308 SER A CA 1
ATOM 720 C C . SER A 1 92 ? -14.008 60.257 22.665 1.00 38.63 308 SER A C 1
ATOM 721 O O . SER A 1 92 ? -15.015 60.863 23.021 1.00 39.33 308 SER A O 1
ATOM 724 N N . GLU A 1 93 ? -13.439 60.441 21.472 1.00 38.07 309 GLU A N 1
ATOM 725 C CA . GLU A 1 93 ? -13.982 61.406 20.518 1.00 40.43 309 GLU A CA 1
ATOM 726 C C . GLU A 1 93 ? -15.369 61.037 20.044 1.00 40.38 309 GLU A C 1
ATOM 727 O O . GLU A 1 93 ? -16.251 61.892 19.989 1.00 40.62 309 GLU A O 1
ATOM 733 N N . THR A 1 94 ? -15.558 59.771 19.679 1.00 40.65 310 THR A N 1
ATOM 734 C CA . THR A 1 94 ? -16.864 59.310 19.213 1.00 40.88 310 THR A CA 1
ATOM 735 C C . THR A 1 94 ? -17.947 59.645 20.239 1.00 40.74 310 THR A C 1
ATOM 736 O O . THR A 1 94 ? -18.998 60.179 19.882 1.00 39.81 310 THR A O 1
ATOM 740 N N . GLU A 1 95 ? -17.687 59.337 21.508 1.00 41.77 311 GLU A N 1
ATOM 741 C CA . GLU A 1 95 ? -18.652 59.626 22.571 1.00 44.39 311 GLU A CA 1
ATOM 742 C C . GLU A 1 95 ? -18.904 61.116 22.714 1.00 43.62 311 GLU A C 1
ATOM 743 O O . GLU A 1 95 ? -20.062 61.554 22.775 1.00 42.88 311 GLU A O 1
ATOM 749 N N . ALA A 1 96 ? -17.820 61.890 22.767 1.00 40.71 312 ALA A N 1
ATOM 750 C CA . ALA A 1 96 ? -17.926 63.337 22.893 1.00 40.18 312 ALA A CA 1
ATOM 751 C C . ALA A 1 96 ? -18.675 63.914 21.681 1.00 39.34 312 ALA A C 1
ATOM 752 O O . ALA A 1 96 ? -19.525 64.787 21.835 1.00 39.82 312 ALA A O 1
ATOM 754 N N . LEU A 1 97 ? -18.370 63.415 20.485 1.00 37.86 313 LEU A N 1
ATOM 755 C CA . LEU A 1 97 ? -19.032 63.890 19.267 1.00 38.91 313 LEU A CA 1
ATOM 756 C C . LEU A 1 97 ? -20.546 63.659 19.348 1.00 39.34 313 LEU A C 1
ATOM 757 O O . LEU A 1 97 ? -21.332 64.588 19.135 1.00 36.86 313 LEU A O 1
ATOM 762 N N . LYS A 1 98 ? -20.939 62.415 19.646 1.00 40.53 314 LYS A N 1
ATOM 763 C CA . LYS A 1 98 ? -22.350 62.048 19.774 1.00 43.03 314 LYS A CA 1
ATOM 764 C C . LYS A 1 98 ? -23.070 62.959 20.751 1.00 43.70 314 LYS A C 1
ATOM 765 O O . LYS A 1 98 ? -24.128 63.505 20.442 1.00 44.27 314 LYS A O 1
ATOM 771 N N . LYS A 1 99 ? -22.501 63.106 21.943 1.00 44.12 315 LYS A N 1
ATOM 772 C CA . LYS A 1 99 ? -23.116 63.948 22.952 1.00 45.56 315 LYS A CA 1
ATOM 773 C C . LYS A 1 99 ? -23.320 65.345 22.386 1.00 45.09 315 LYS A C 1
ATOM 774 O O . LYS A 1 99 ? -24.396 65.927 22.517 1.00 46.69 315 LYS A O 1
ATOM 780 N N . ALA A 1 100 ? -22.293 65.878 21.736 1.00 43.01 316 ALA A N 1
ATOM 781 C CA . ALA A 1 100 ? -22.388 67.211 21.167 1.00 41.94 316 ALA A CA 1
ATOM 782 C C . ALA A 1 100 ? -23.506 67.300 20.134 1.00 41.80 316 ALA A C 1
ATOM 783 O O . ALA A 1 100 ? -24.340 68.202 20.185 1.00 43.19 316 ALA A O 1
ATOM 785 N N . ILE A 1 101 ? -23.519 66.367 19.192 1.00 40.21 317 ILE A N 1
ATOM 786 C CA . ILE A 1 101 ? -24.536 66.372 18.155 1.00 40.12 317 ILE A CA 1
ATOM 787 C C . ILE A 1 101 ? -25.942 66.185 18.721 1.00 41.67 317 ILE A C 1
ATOM 788 O O . ILE A 1 101 ? -26.853 66.939 18.379 1.00 41.65 317 ILE A O 1
ATOM 793 N N . LEU A 1 102 ? -26.116 65.193 19.592 1.00 42.83 318 LEU A N 1
ATOM 794 C CA . LEU A 1 102 ? -27.420 64.924 20.183 1.00 44.42 318 LEU A CA 1
ATOM 795 C C . LEU A 1 102 ? -27.985 66.099 20.967 1.00 46.51 318 LEU A C 1
ATOM 796 O O . LEU A 1 102 ? -29.199 66.234 21.080 1.00 47.51 318 LEU A O 1
ATOM 801 N N . ALA A 1 103 ? -27.113 66.947 21.511 1.00 49.23 319 ALA A N 1
ATOM 802 C CA . ALA A 1 103 ? -27.556 68.119 22.269 1.00 49.43 319 ALA A CA 1
ATOM 803 C C . ALA A 1 103 ? -28.328 69.055 21.346 1.00 50.99 319 ALA A C 1
ATOM 804 O O . ALA A 1 103 ? -29.147 69.861 21.797 1.00 52.12 319 ALA A O 1
ATOM 806 N N . GLY A 1 104 ? -28.043 68.952 20.051 1.00 50.36 320 GLY A N 1
ATOM 807 C CA . GLY A 1 104 ? -28.735 69.759 19.065 1.00 51.25 320 GLY A CA 1
ATOM 808 C C . GLY A 1 104 ? -28.373 71.225 18.970 1.00 52.05 320 GLY A C 1
ATOM 809 O O . GLY A 1 104 ? -29.143 72.010 18.423 1.00 52.88 320 GLY A O 1
ATOM 810 N N . GLN A 1 105 ? -27.211 71.606 19.486 1.00 53.24 321 GLN A N 1
ATOM 811 C CA . GLN A 1 105 ? -26.791 73.006 19.424 1.00 53.75 321 GLN A CA 1
ATOM 812 C C . GLN A 1 105 ? -25.468 73.171 18.686 1.00 51.57 321 GLN A C 1
ATOM 813 O O . GLN A 1 105 ? -24.545 72.375 18.860 1.00 49.91 321 GLN A O 1
ATOM 819 N N . ASP A 1 106 ? -25.382 74.202 17.854 1.00 50.10 322 ASP A N 1
ATOM 820 C CA . ASP A 1 106 ? -24.163 74.447 17.101 1.00 49.44 322 ASP A CA 1
ATOM 821 C C . ASP A 1 106 ? -22.965 74.467 18.037 1.00 47.83 322 ASP A C 1
ATOM 822 O O . ASP A 1 106 ? -23.021 75.037 19.125 1.00 46.47 322 ASP A O 1
ATOM 827 N N . PHE A 1 107 ? -21.881 73.832 17.608 1.00 45.19 323 PHE A N 1
ATOM 828 C CA . PHE A 1 107 ? -20.682 73.771 18.413 1.00 44.28 323 PHE A CA 1
ATOM 829 C C . PHE A 1 107 ? -19.439 73.654 17.548 1.00 43.95 323 PHE A C 1
ATOM 830 O O . PHE A 1 107 ? -19.500 73.237 16.391 1.00 44.15 323 PHE A O 1
ATOM 838 N N . THR A 1 108 ? -18.311 74.055 18.117 1.00 43.72 324 THR A N 1
ATOM 839 C CA . THR A 1 108 ? -17.028 73.967 17.439 1.00 43.44 324 THR A CA 1
ATOM 840 C C . THR A 1 108 ? -16.164 73.171 18.408 1.00 42.73 324 THR A C 1
ATOM 841 O O . THR A 1 108 ? -16.255 73.355 19.626 1.00 44.48 324 THR A O 1
ATOM 845 N N . ARG A 1 109 ? -15.345 72.265 17.899 1.00 39.87 325 ARG A N 1
ATOM 846 C CA . ARG A 1 109 ? -14.514 71.506 18.812 1.00 36.33 325 ARG A CA 1
ATOM 847 C C . ARG A 1 109 ? -13.263 70.976 18.170 1.00 34.62 325 ARG A C 1
ATOM 848 O O . ARG A 1 109 ? -13.152 70.903 16.947 1.00 35.68 325 ARG A O 1
ATOM 856 N N . SER A 1 110 ? -12.306 70.642 19.019 1.00 32.04 326 SER A N 1
ATOM 857 C CA . SER A 1 110 ? -11.072 70.045 18.575 1.00 32.88 326 SER A CA 1
ATOM 858 C C . SER A 1 110 ? -11.111 68.678 19.237 1.00 34.05 326 SER A C 1
ATOM 859 O O . SER A 1 110 ? -11.525 68.544 20.399 1.00 34.85 326 SER A O 1
ATOM 862 N N . PRO A 1 111 ? -10.704 67.638 18.505 1.00 33.77 327 PRO A N 1
ATOM 863 C CA . PRO A 1 111 ? -10.708 66.265 19.014 1.00 33.48 327 PRO A CA 1
ATOM 864 C C . PRO A 1 111 ? -9.868 65.968 20.238 1.00 35.48 327 PRO A C 1
ATOM 865 O O . PRO A 1 111 ? -8.835 66.606 20.481 1.00 35.13 327 PRO A O 1
ATOM 869 N N . ILE A 1 112 ? -10.334 64.986 21.008 1.00 34.40 328 ILE A N 1
ATOM 870 C CA . ILE A 1 112 ? -9.624 64.530 22.190 1.00 33.40 328 ILE A CA 1
ATOM 871 C C . ILE A 1 112 ? -8.424 63.759 21.636 1.00 33.96 328 ILE A C 1
ATOM 872 O O . ILE A 1 112 ? -8.589 62.837 20.829 1.00 32.48 328 ILE A O 1
ATOM 877 N N . VAL A 1 113 ? -7.221 64.133 22.054 1.00 33.19 329 VAL A N 1
ATOM 878 C CA . VAL A 1 113 ? -6.038 63.465 21.548 1.00 33.26 329 VAL A CA 1
ATOM 879 C C . VAL A 1 113 ? -5.008 63.156 22.612 1.00 34.78 329 VAL A C 1
ATOM 880 O O . VAL A 1 113 ? -5.109 63.585 23.761 1.00 35.98 329 VAL A O 1
ATOM 884 N N . GLN A 1 114 ? -4.004 62.405 22.197 1.00 36.55 330 GLN A N 1
ATOM 885 C CA . GLN A 1 114 ? -2.909 62.027 23.060 1.00 38.67 330 GLN A CA 1
ATOM 886 C C . GLN A 1 114 ? -1.654 62.315 22.264 1.00 37.32 330 GLN A C 1
ATOM 887 O O . GLN A 1 114 ? -1.561 61.952 21.089 1.00 38.02 330 GLN A O 1
ATOM 893 N N . GLY A 1 115 ? -0.699 62.984 22.898 1.00 37.23 331 GLY A N 1
ATOM 894 C CA . GLY A 1 115 ? 0.541 63.307 22.217 1.00 36.18 331 GLY A CA 1
ATOM 895 C C . GLY A 1 115 ? 1.243 64.488 22.846 1.00 34.56 331 GLY A C 1
ATOM 896 O O . GLY A 1 115 ? 1.022 64.787 24.022 1.00 34.05 331 GLY A O 1
ATOM 897 N N . GLY A 1 116 ? 2.071 65.165 22.056 1.00 34.37 332 GLY A N 1
ATOM 898 C CA . GLY A 1 116 ? 2.831 66.298 22.551 1.00 36.06 332 GLY A CA 1
ATOM 899 C C . GLY A 1 116 ? 2.089 67.619 22.587 1.00 38.62 332 GLY A C 1
ATOM 900 O O . GLY A 1 116 ? 2.635 68.618 23.059 1.00 41.41 332 GLY A O 1
ATOM 901 N N . THR A 1 117 ? 0.853 67.637 22.095 1.00 36.73 333 THR A N 1
ATOM 902 C CA . THR A 1 117 ? 0.068 68.861 22.086 1.00 35.15 333 THR A CA 1
ATOM 903 C C . THR A 1 117 ? -1.344 68.554 21.595 1.00 36.05 333 THR A C 1
ATOM 904 O O . THR A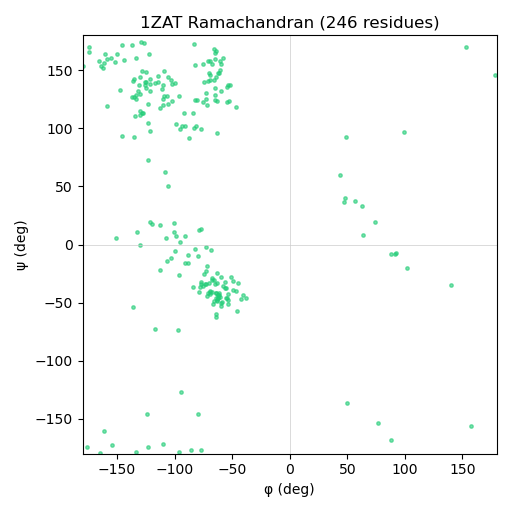 1 117 ? -1.592 67.472 21.062 1.00 37.04 333 THR A O 1
ATOM 908 N N . THR A 1 118 ? -2.273 69.485 21.793 1.00 36.07 334 THR A N 1
ATOM 909 C CA . THR A 1 118 ? -3.654 69.280 21.354 1.00 36.17 334 THR A CA 1
ATOM 910 C C . THR A 1 118 ? -3.806 69.633 19.880 1.00 37.44 334 THR A C 1
ATOM 911 O O . THR A 1 118 ? -2.876 70.158 19.265 1.00 38.70 334 THR A O 1
ATOM 915 N N . ALA A 1 119 ? -4.977 69.353 19.312 1.00 37.55 335 ALA A N 1
ATOM 916 C CA . ALA A 1 119 ? -5.211 69.610 17.894 1.00 36.41 335 ALA A CA 1
ATOM 917 C C . ALA A 1 119 ? -5.990 70.885 17.601 1.00 37.28 335 ALA A C 1
ATOM 918 O O . ALA A 1 119 ? -6.411 71.117 16.466 1.00 34.11 335 ALA A O 1
ATOM 920 N N . ASP A 1 120 ? -6.170 71.716 18.621 1.00 38.47 336 ASP A N 1
ATOM 921 C CA . ASP A 1 120 ? -6.901 72.971 18.464 1.00 38.23 336 ASP A CA 1
ATOM 922 C C . ASP A 1 120 ? -6.052 74.069 17.815 1.00 37.04 336 ASP A C 1
ATOM 923 O O . ASP A 1 120 ? -6.430 75.236 17.825 1.00 39.04 336 ASP A O 1
ATOM 928 N N . HIS A 1 121 ? -4.906 73.696 17.258 1.00 34.14 337 HIS A N 1
ATOM 929 C CA . HIS A 1 121 ? -4.030 74.656 16.600 1.00 33.84 337 HIS A CA 1
ATOM 930 C C . HIS A 1 121 ? -3.108 73.870 15.678 1.00 32.85 337 HIS A C 1
ATOM 931 O O . HIS A 1 121 ? -2.965 72.661 15.831 1.00 32.74 337 HIS A O 1
ATOM 938 N N . PRO A 1 122 ? -2.451 74.550 14.726 1.00 31.84 338 PRO A N 1
ATOM 939 C CA . PRO A 1 122 ? -1.539 73.871 13.795 1.00 32.74 338 PRO A CA 1
ATOM 940 C C . PRO A 1 122 ? -0.344 73.259 14.551 1.00 32.81 338 PRO A C 1
ATOM 941 O O . PRO A 1 122 ? 0.147 73.850 15.507 1.00 32.49 338 PRO A O 1
ATOM 945 N N . LEU A 1 123 ? 0.131 72.095 14.117 1.00 32.48 339 LEU A N 1
ATOM 946 C CA . LEU A 1 123 ? 1.273 71.459 14.772 1.00 34.28 339 LEU A CA 1
ATOM 947 C C . LEU A 1 123 ? 2.470 72.428 14.830 1.00 35.08 339 LEU A C 1
ATOM 948 O O . LEU A 1 123 ? 3.115 72.570 15.865 1.00 35.86 339 LEU A O 1
ATOM 953 N N . ILE A 1 124 ? 2.767 73.092 13.719 1.00 35.80 340 ILE A N 1
ATOM 954 C CA . ILE A 1 124 ? 3.876 74.044 13.691 1.00 37.04 340 ILE A CA 1
ATOM 955 C C . ILE A 1 124 ? 3.366 75.483 13.578 1.00 37.40 340 ILE A C 1
ATOM 956 O O . ILE A 1 124 ? 2.675 75.828 12.623 1.00 36.16 340 ILE A O 1
ATOM 961 N N . GLU A 1 125 ? 3.693 76.307 14.567 1.00 39.07 341 GLU A N 1
ATOM 962 C CA . GLU A 1 125 ? 3.283 77.706 14.574 1.00 41.74 341 GLU A CA 1
ATOM 963 C C . GLU A 1 125 ? 4.424 78.523 13.964 1.00 42.95 341 GLU A C 1
ATOM 964 O O . GLU A 1 125 ? 4.898 78.231 12.861 1.00 41.64 341 GLU A O 1
ATOM 970 N N . ASP A 1 126 ? 4.870 79.545 14.686 1.00 43.37 342 ASP A N 1
ATOM 971 C CA . ASP A 1 126 ? 5.953 80.372 14.187 1.00 47.02 342 ASP A CA 1
ATOM 972 C C . ASP A 1 126 ? 7.165 80.348 15.122 1.00 47.79 342 ASP A C 1
ATOM 973 O O . ASP A 1 126 ? 8.039 81.217 15.058 1.00 48.27 342 ASP A O 1
ATOM 978 N N . THR A 1 127 ? 7.210 79.348 15.996 1.00 46.70 343 THR A N 1
ATOM 979 C CA . THR A 1 127 ? 8.328 79.193 16.918 1.00 44.88 343 THR A CA 1
ATOM 980 C C . THR A 1 127 ? 8.781 77.755 16.806 1.00 42.51 343 THR A C 1
ATOM 981 O O . THR A 1 127 ? 8.049 76.835 17.150 1.00 42.39 343 THR A O 1
ATOM 985 N N . TYR A 1 128 ? 9.996 77.559 16.320 1.00 40.58 344 TYR A N 1
ATOM 986 C CA . TYR A 1 128 ? 10.494 76.210 16.145 1.00 40.17 344 TYR A CA 1
ATOM 987 C C . TYR A 1 128 ? 11.941 76.254 15.714 1.00 40.73 344 TYR A C 1
ATOM 988 O O . TYR A 1 128 ? 12.464 77.313 15.384 1.00 40.98 344 TYR A O 1
ATOM 997 N N . ILE A 1 129 ? 12.581 75.093 15.717 1.00 41.08 345 ILE A N 1
ATOM 998 C CA . ILE A 1 129 ? 13.963 74.986 15.294 1.00 40.62 345 ILE A CA 1
ATOM 999 C C . ILE A 1 129 ? 13.941 74.231 13.971 1.00 42.63 345 ILE A C 1
ATOM 1000 O O . ILE A 1 129 ? 13.374 73.142 13.881 1.00 42.67 345 ILE A O 1
ATOM 1005 N N . GLU A 1 130 ? 14.535 74.828 12.943 1.00 43.58 346 GLU A N 1
ATOM 1006 C CA . GLU A 1 130 ? 14.579 74.218 11.618 1.00 43.37 346 GLU A CA 1
ATOM 1007 C C . GLU A 1 130 ? 15.984 73.720 11.334 1.00 43.15 346 GLU A C 1
ATOM 1008 O O . GLU A 1 130 ? 16.952 74.466 11.468 1.00 44.37 346 GLU A O 1
ATOM 1014 N N . VAL A 1 131 ? 16.090 72.458 10.942 1.00 42.11 347 VAL A N 1
ATOM 1015 C CA . VAL A 1 131 ? 17.380 71.857 10.652 1.00 43.31 347 VAL A CA 1
ATOM 1016 C C . VAL A 1 131 ? 17.419 71.348 9.217 1.00 44.81 347 VAL A C 1
ATOM 1017 O O . VAL A 1 131 ? 16.941 70.249 8.913 1.00 47.34 347 VAL A O 1
ATOM 1021 N N . ASP A 1 132 ? 17.990 72.165 8.338 1.00 45.54 348 ASP A N 1
ATOM 1022 C CA . ASP A 1 132 ? 18.101 71.836 6.927 1.00 45.47 348 ASP A CA 1
ATOM 1023 C C . ASP A 1 132 ? 19.295 70.919 6.711 1.00 46.39 348 ASP A C 1
ATOM 1024 O O . ASP A 1 132 ? 20.435 71.381 6.679 1.00 47.29 348 ASP A O 1
ATOM 1029 N N . LEU A 1 133 ? 19.040 69.626 6.555 1.00 46.04 349 LEU A N 1
ATOM 1030 C CA . LEU A 1 133 ? 20.132 68.688 6.358 1.00 48.20 349 LEU A CA 1
ATOM 1031 C C . LEU A 1 133 ? 20.922 68.976 5.086 1.00 50.55 349 LEU A C 1
ATOM 1032 O O . LEU A 1 133 ? 22.152 69.001 5.111 1.00 50.59 349 LEU A O 1
ATOM 1037 N N . GLU A 1 134 ? 20.220 69.207 3.982 1.00 52.87 350 GLU A N 1
ATOM 1038 C CA . GLU A 1 134 ? 20.872 69.494 2.704 1.00 55.20 350 GLU A CA 1
ATOM 1039 C C . GLU A 1 134 ? 21.876 70.649 2.815 1.00 55.41 350 GLU A C 1
ATOM 1040 O O . GLU A 1 134 ? 22.977 70.580 2.265 1.00 55.52 350 GLU A O 1
ATOM 1046 N N . ASN A 1 135 ? 21.496 71.704 3.531 1.00 54.53 351 ASN A N 1
ATOM 1047 C CA . ASN A 1 135 ? 22.367 72.863 3.706 1.00 54.52 351 ASN A CA 1
ATOM 1048 C C . ASN A 1 135 ? 23.182 72.827 5.003 1.00 55.08 351 ASN A C 1
ATOM 1049 O O . ASN A 1 135 ? 23.928 73.767 5.302 1.00 53.99 351 ASN A O 1
ATOM 1054 N N . GLN A 1 136 ? 23.029 71.752 5.773 1.00 54.22 352 GLN A N 1
ATOM 1055 C CA . GLN A 1 136 ? 23.777 71.588 7.013 1.00 53.98 352 GLN A CA 1
ATOM 1056 C C . GLN A 1 136 ? 23.699 72.870 7.833 1.00 53.32 352 GLN A C 1
ATOM 1057 O O . GLN A 1 136 ? 24.680 73.283 8.446 1.00 53.45 352 GLN A O 1
ATOM 1063 N N . HIS A 1 137 ? 22.521 73.484 7.851 1.00 53.06 353 HIS A N 1
ATOM 1064 C CA . HIS A 1 137 ? 22.315 74.745 8.559 1.00 52.52 353 HIS A CA 1
ATOM 1065 C C . HIS A 1 137 ? 21.110 74.653 9.505 1.00 51.55 353 HIS A C 1
ATOM 1066 O O . HIS A 1 137 ? 20.157 73.921 9.238 1.00 51.86 353 HIS A O 1
ATOM 1073 N N . MET A 1 138 ? 21.152 75.397 10.608 1.00 49.47 354 MET A N 1
ATOM 1074 C CA . MET A 1 138 ? 20.065 75.378 11.581 1.00 47.67 354 MET A CA 1
ATOM 1075 C C . MET A 1 138 ? 19.546 76.783 11.867 1.00 48.47 354 MET A C 1
ATOM 1076 O O . MET A 1 138 ? 20.318 77.730 12.001 1.00 50.30 354 MET A O 1
ATOM 1081 N N . TRP A 1 139 ? 18.225 76.906 11.945 1.00 48.87 355 TRP A N 1
ATOM 1082 C CA . TRP A 1 139 ? 17.564 78.180 12.222 1.00 48.14 355 TRP A CA 1
ATOM 1083 C C . TRP A 1 139 ? 16.668 77.999 13.432 1.00 47.55 355 TRP A C 1
ATOM 1084 O O . TRP A 1 139 ? 16.125 76.920 13.656 1.00 48.98 355 TRP A O 1
ATOM 1095 N N . TYR A 1 140 ? 16.513 79.057 14.211 1.00 47.01 356 TYR A N 1
ATOM 1096 C CA . TYR A 1 140 ? 15.615 79.016 15.343 1.00 46.69 356 TYR A CA 1
ATOM 1097 C C . TYR A 1 140 ? 14.694 80.207 15.187 1.00 48.27 356 TYR A C 1
ATOM 1098 O O . TYR A 1 140 ? 15.129 81.358 15.267 1.00 49.57 356 TYR A O 1
ATOM 1107 N N . TYR A 1 141 ? 13.421 79.937 14.943 1.00 47.03 357 TYR A N 1
ATOM 1108 C CA . TYR A 1 141 ? 12.468 81.013 14.781 1.00 47.20 357 TYR A CA 1
ATOM 1109 C C . TYR A 1 141 ? 11.694 81.228 16.066 1.00 48.30 357 TYR A C 1
ATOM 1110 O O . TYR A 1 141 ? 11.309 80.275 16.748 1.00 48.70 357 TYR A O 1
ATOM 1119 N N . LYS A 1 142 ? 11.475 82.494 16.392 1.00 50.47 358 LYS A N 1
ATOM 1120 C CA . LYS A 1 142 ? 10.729 82.872 17.580 1.00 52.43 358 LYS A CA 1
ATOM 1121 C C . LYS A 1 142 ? 9.698 83.876 17.087 1.00 53.16 358 LYS A C 1
ATOM 1122 O O . LYS A 1 142 ? 10.043 84.975 16.658 1.00 54.51 358 LYS A O 1
ATOM 1128 N N . ASP A 1 143 ? 8.434 83.480 17.122 1.00 54.05 359 ASP A N 1
ATOM 1129 C CA . ASP A 1 143 ? 7.348 84.336 16.662 1.00 55.06 359 ASP A CA 1
ATOM 1130 C C . ASP A 1 143 ? 7.487 84.825 15.219 1.00 54.06 359 ASP A C 1
ATOM 1131 O O . ASP A 1 143 ? 7.145 85.965 14.907 1.00 54.73 359 ASP A O 1
ATOM 1136 N N . GLY A 1 144 ? 7.988 83.958 14.344 1.00 52.99 360 GLY A N 1
ATOM 1137 C CA . GLY A 1 144 ? 8.109 84.309 12.942 1.00 52.11 360 GLY A CA 1
ATOM 1138 C C . GLY A 1 144 ? 9.409 84.925 12.478 1.00 52.46 360 GLY A C 1
ATOM 1139 O O . GLY A 1 144 ? 9.611 85.096 11.276 1.00 51.80 360 GLY A O 1
ATOM 1140 N N . LYS A 1 145 ? 10.293 85.262 13.410 1.00 53.79 361 LYS A N 1
ATOM 1141 C CA . LYS A 1 145 ? 11.565 85.870 13.037 1.00 54.73 361 LYS A CA 1
ATOM 1142 C C . LYS A 1 145 ? 12.753 85.057 13.516 1.00 54.19 361 LYS A C 1
ATOM 1143 O O . LYS A 1 145 ? 12.720 84.474 14.601 1.00 53.39 361 LYS A O 1
ATOM 1149 N N . VAL A 1 146 ? 13.798 85.008 12.695 1.00 53.64 362 VAL A N 1
ATOM 1150 C CA . VAL A 1 146 ? 15.003 84.272 13.048 1.00 53.46 362 VAL A CA 1
ATOM 1151 C C . VAL A 1 146 ? 15.608 84.916 14.289 1.00 54.43 362 VAL A C 1
ATOM 1152 O O . VAL A 1 146 ? 15.882 86.113 14.298 1.00 55.93 362 VAL A O 1
ATOM 1156 N N . ALA A 1 147 ? 15.793 84.127 15.343 1.00 54.64 363 ALA A N 1
ATOM 1157 C CA . ALA A 1 147 ? 16.365 84.632 16.585 1.00 54.00 363 ALA A CA 1
ATOM 1158 C C . ALA A 1 147 ? 17.814 84.183 16.684 1.00 54.46 363 ALA A C 1
ATOM 1159 O O . ALA A 1 147 ? 18.566 84.663 17.531 1.00 53.89 363 ALA A O 1
ATOM 1161 N N . LEU A 1 148 ? 18.187 83.257 15.805 1.00 54.48 364 LEU A N 1
ATOM 1162 C CA . LEU A 1 148 ? 19.536 82.711 15.748 1.00 55.15 364 LEU A CA 1
ATOM 1163 C C . LEU A 1 148 ? 19.613 81.645 14.670 1.00 55.62 364 LEU A C 1
ATOM 1164 O O . LEU A 1 148 ? 18.653 80.918 14.435 1.00 56.11 364 LEU A O 1
ATOM 1169 N N . GLU A 1 149 ? 20.762 81.558 14.015 1.00 55.48 365 GLU A N 1
ATOM 1170 C CA . GLU A 1 149 ? 20.980 80.559 12.984 1.00 55.94 365 GLU A CA 1
ATOM 1171 C C . GLU A 1 149 ? 22.463 80.223 12.990 1.00 56.15 365 GLU A C 1
ATOM 1172 O O . GLU A 1 149 ? 23.265 80.962 13.560 1.00 57.53 365 GLU A O 1
ATOM 1178 N N . THR A 1 150 ? 22.830 79.113 12.361 1.00 54.79 366 THR A N 1
ATOM 1179 C CA . THR A 1 150 ? 24.224 78.689 12.343 1.00 54.31 366 THR A CA 1
ATOM 1180 C C . THR A 1 150 ? 24.418 77.410 11.562 1.00 53.81 366 THR A C 1
ATOM 1181 O O . THR A 1 150 ? 23.504 76.597 11.446 1.00 53.23 366 THR A O 1
ATOM 1185 N N . ASP A 1 151 ? 25.617 77.229 11.024 1.00 53.59 367 ASP A N 1
ATOM 1186 C CA . ASP A 1 151 ? 25.912 76.002 10.307 1.00 54.18 367 ASP A CA 1
ATOM 1187 C C . ASP A 1 151 ? 25.987 74.938 11.388 1.00 52.60 367 ASP A C 1
ATOM 1188 O O . ASP A 1 151 ? 26.208 75.244 12.560 1.00 51.11 367 ASP A O 1
ATOM 1193 N N . ILE A 1 152 ? 25.804 73.690 10.993 1.00 50.46 368 ILE A N 1
ATOM 1194 C CA . ILE A 1 152 ? 25.850 72.594 11.941 1.00 49.93 368 ILE A CA 1
ATOM 1195 C C . ILE A 1 152 ? 26.451 71.404 11.223 1.00 49.24 368 ILE A C 1
ATOM 1196 O O . ILE A 1 152 ? 26.661 71.452 10.017 1.00 49.09 368 ILE A O 1
ATOM 1201 N N . VAL A 1 153 ? 26.742 70.345 11.963 1.00 49.66 369 VAL A N 1
ATOM 1202 C CA . VAL A 1 153 ? 27.279 69.139 11.356 1.00 50.05 369 VAL A CA 1
ATOM 1203 C C . VAL A 1 153 ? 26.391 68.005 11.851 1.00 51.77 369 VAL A C 1
ATOM 1204 O O . VAL A 1 153 ? 26.365 67.693 13.047 1.00 52.29 369 VAL A O 1
ATOM 1208 N N . SER A 1 154 ? 25.642 67.411 10.931 1.00 52.36 370 SER A N 1
ATOM 1209 C CA . SER A 1 154 ? 24.740 66.329 11.279 1.00 53.67 370 SER A CA 1
ATOM 1210 C C . SER A 1 154 ? 25.473 65.001 11.260 1.00 55.44 370 SER A C 1
ATOM 1211 O O . SER A 1 154 ? 26.679 64.952 11.020 1.00 56.07 370 SER A O 1
ATOM 1214 N N . GLY A 1 155 ? 24.735 63.924 11.500 1.00 56.76 371 GLY A N 1
ATOM 1215 C CA . GLY A 1 155 ? 25.333 62.604 11.524 1.00 59.24 371 GLY A CA 1
ATOM 1216 C C . GLY A 1 155 ? 25.962 62.164 10.219 1.00 60.73 371 GLY A C 1
ATOM 1217 O O . GLY A 1 155 ? 25.493 62.528 9.139 1.00 61.36 371 GLY A O 1
ATOM 1218 N N . LYS A 1 156 ? 27.030 61.377 10.333 1.00 61.62 372 LYS A N 1
ATOM 1219 C CA . LYS A 1 156 ? 27.751 60.849 9.177 1.00 62.55 372 LYS A CA 1
ATOM 1220 C C . LYS A 1 156 ? 26.844 59.894 8.390 1.00 62.24 372 LYS A C 1
ATOM 1221 O O . LYS A 1 156 ? 25.867 59.376 8.924 1.00 61.94 372 LYS A O 1
ATOM 1227 N N . PRO A 1 157 ? 27.164 59.647 7.109 1.00 62.18 373 PRO A N 1
ATOM 1228 C CA . PRO A 1 157 ? 26.385 58.762 6.235 1.00 62.47 373 PRO A CA 1
ATOM 1229 C C . PRO A 1 157 ? 25.941 57.421 6.823 1.00 63.14 373 PRO A C 1
ATOM 1230 O O . PRO A 1 157 ? 24.872 56.912 6.482 1.00 63.86 373 PRO A O 1
ATOM 1234 N N . THR A 1 158 ? 26.756 56.842 7.696 1.00 64.11 374 THR A N 1
ATOM 1235 C CA . THR A 1 158 ? 26.409 55.559 8.304 1.00 63.84 374 THR A CA 1
ATOM 1236 C C . THR A 1 158 ? 25.383 55.718 9.427 1.00 62.73 374 THR A C 1
ATOM 1237 O O . THR A 1 158 ? 24.512 54.866 9.607 1.00 63.63 374 THR A O 1
ATOM 1241 N N . THR A 1 159 ? 25.499 56.803 10.185 1.00 60.28 375 THR A N 1
ATOM 1242 C CA . THR A 1 159 ? 24.567 57.093 11.272 1.00 57.84 375 THR A CA 1
ATOM 1243 C C . THR A 1 159 ? 23.979 58.472 10.977 1.00 55.46 375 THR A C 1
ATOM 1244 O O . THR A 1 159 ? 24.299 59.463 11.639 1.00 54.48 375 THR A O 1
ATOM 1248 N N . PRO A 1 160 ? 23.100 58.544 9.964 1.00 53.99 376 PRO A N 1
ATOM 1249 C CA . PRO A 1 160 ? 22.449 59.788 9.537 1.00 51.67 376 PRO A CA 1
ATOM 1250 C C . PRO A 1 160 ? 21.445 60.340 10.536 1.00 49.03 376 PRO A C 1
ATOM 1251 O O . PRO A 1 160 ? 20.776 59.580 11.239 1.00 48.29 376 PRO A O 1
ATOM 1255 N N . THR A 1 161 ? 21.354 61.666 10.598 1.00 47.36 377 THR A N 1
ATOM 1256 C CA . THR A 1 161 ? 20.378 62.319 11.461 1.00 46.31 377 THR A CA 1
ATOM 1257 C C . THR A 1 161 ? 19.056 62.032 10.753 1.00 45.09 377 THR A C 1
ATOM 1258 O O . THR A 1 161 ? 18.883 62.412 9.597 1.00 44.92 377 THR A O 1
ATOM 1262 N N . PRO A 1 162 ? 18.116 61.344 11.425 1.00 43.96 378 PRO A N 1
ATOM 1263 C CA . PRO A 1 162 ? 16.823 61.028 10.803 1.00 42.22 378 PRO A CA 1
ATOM 1264 C C . PRO A 1 162 ? 15.938 62.261 10.587 1.00 40.68 378 PRO A C 1
ATOM 1265 O O . PRO A 1 162 ? 15.914 63.171 11.410 1.00 39.22 378 PRO A O 1
ATOM 1269 N N . ALA A 1 163 ? 15.229 62.298 9.466 1.00 40.31 379 ALA A N 1
ATOM 1270 C CA . ALA A 1 163 ? 14.346 63.4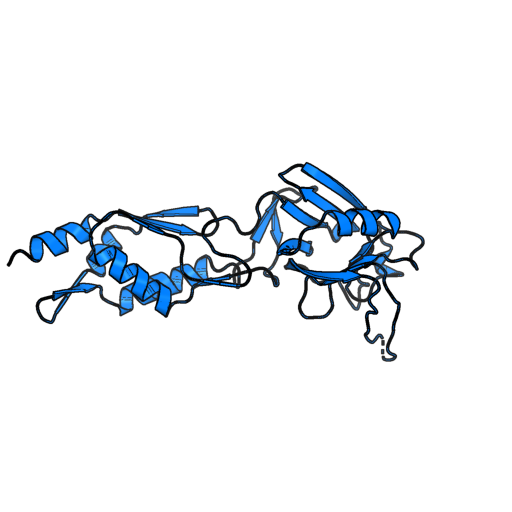21 9.182 1.00 40.43 379 ALA A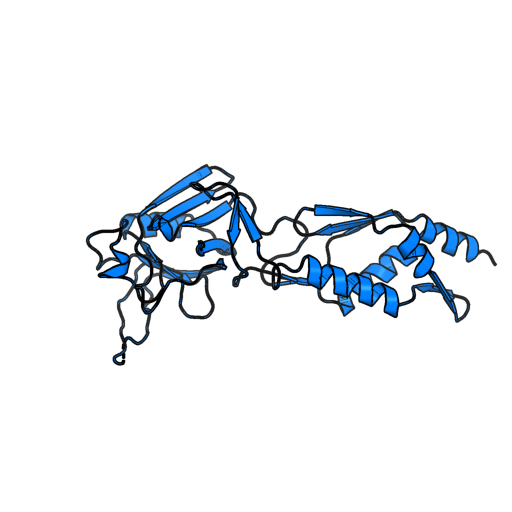 CA 1
ATOM 1271 C C . ALA A 1 163 ? 13.036 63.190 9.922 1.00 40.66 379 ALA A C 1
ATOM 1272 O O . ALA A 1 163 ? 12.679 62.040 10.226 1.00 39.82 379 ALA A O 1
ATOM 1274 N N . GLY A 1 164 ? 12.329 64.276 10.223 1.00 38.46 380 GLY A N 1
ATOM 1275 C CA . GLY A 1 164 ? 11.058 64.145 10.910 1.00 39.04 380 GLY A CA 1
ATOM 1276 C C . GLY A 1 164 ? 10.672 65.343 11.748 1.00 38.30 380 GLY A C 1
ATOM 1277 O O . GLY A 1 164 ? 11.478 66.257 11.949 1.00 40.09 380 GLY A O 1
ATOM 1278 N N . VAL A 1 165 ? 9.429 65.345 12.224 1.00 36.75 381 VAL A N 1
ATOM 1279 C CA . VAL A 1 165 ? 8.940 66.426 13.068 1.00 35.33 381 VAL A CA 1
ATOM 1280 C C . VAL A 1 165 ? 9.211 66.044 14.520 1.00 37.01 381 VAL A C 1
ATOM 1281 O O . VAL A 1 165 ? 8.487 65.243 15.112 1.00 38.55 381 VAL A O 1
ATOM 1285 N N . PHE A 1 166 ? 10.257 66.623 15.093 1.00 36.52 382 PHE A N 1
ATOM 1286 C CA . PHE A 1 166 ? 10.629 66.322 16.463 1.00 35.98 382 PHE A CA 1
ATOM 1287 C C . PHE A 1 166 ? 10.355 67.518 17.362 1.00 37.45 382 PHE A C 1
ATOM 1288 O O . PHE A 1 166 ? 9.729 68.494 16.946 1.00 35.95 382 PHE A O 1
ATOM 1296 N N . TYR A 1 167 ? 10.818 67.433 18.604 1.00 36.70 383 TYR A N 1
ATOM 1297 C CA . TYR A 1 167 ? 10.645 68.526 19.537 1.00 38.04 383 TYR A CA 1
ATOM 1298 C C . TYR A 1 167 ? 11.583 68.349 20.713 1.00 39.35 383 TYR A C 1
ATOM 1299 O O . TYR A 1 167 ? 11.986 67.229 21.034 1.00 38.84 383 TYR A O 1
ATOM 1308 N N . VAL A 1 168 ? 11.941 69.463 21.342 1.00 40.95 384 VAL A N 1
ATOM 1309 C CA . VAL A 1 168 ? 12.833 69.439 22.495 1.00 43.40 384 VAL A CA 1
ATOM 1310 C C . VAL A 1 168 ? 12.036 68.986 23.714 1.00 44.55 384 VAL A C 1
ATOM 1311 O O . VAL A 1 168 ? 11.306 69.776 24.325 1.00 44.53 384 VAL A O 1
ATOM 1315 N N . TRP A 1 169 ? 12.162 67.709 24.060 1.00 44.44 385 TRP A N 1
ATOM 1316 C CA . TRP A 1 169 ? 11.426 67.183 25.196 1.00 46.86 385 TRP A CA 1
ATOM 1317 C C . TRP A 1 169 ? 12.146 67.312 26.533 1.00 48.40 385 TRP A C 1
ATOM 1318 O O . TRP A 1 169 ? 11.555 67.076 27.591 1.00 47.70 385 TRP A O 1
ATOM 1329 N N . ASN A 1 170 ? 13.415 67.701 26.487 1.00 50.25 386 ASN A N 1
ATOM 1330 C CA . ASN A 1 170 ? 14.191 67.874 27.704 1.00 51.87 386 ASN A CA 1
ATOM 1331 C C . ASN A 1 170 ? 15.414 68.740 27.455 1.00 53.45 386 ASN A C 1
ATOM 1332 O O . ASN A 1 170 ? 15.878 68.864 26.326 1.00 53.55 386 ASN A O 1
ATOM 1337 N N . LYS A 1 171 ? 15.913 69.356 28.517 1.00 56.23 387 LYS A N 1
ATOM 1338 C CA . LYS A 1 171 ? 17.101 70.201 28.442 1.00 59.11 387 LYS A CA 1
ATOM 1339 C C . LYS A 1 171 ? 18.016 69.831 29.594 1.00 61.72 387 LYS A C 1
ATOM 1340 O O . LYS A 1 171 ? 17.603 69.836 30.755 1.00 63.29 387 LYS A O 1
ATOM 1346 N N . GLU A 1 172 ? 19.255 69.494 29.264 1.00 64.65 388 GLU A N 1
ATOM 1347 C CA . GLU A 1 172 ? 20.238 69.113 30.267 1.00 67.92 388 GLU A CA 1
ATOM 1348 C C . GLU A 1 172 ? 21.532 69.876 30.071 1.00 69.46 388 GLU A C 1
ATOM 1349 O O . GLU A 1 172 ? 21.935 70.148 28.940 1.00 70.26 388 GLU A O 1
ATOM 1355 N N . GLU A 1 173 ? 22.179 70.221 31.177 1.00 70.67 389 GLU A N 1
ATOM 1356 C CA . GLU A 1 173 ? 23.452 70.923 31.123 1.00 71.12 389 GLU A CA 1
ATOM 1357 C C . GLU A 1 173 ? 24.530 69.947 31.579 1.00 71.23 389 GLU A C 1
ATOM 1358 O O . GLU A 1 173 ? 24.265 69.056 32.386 1.00 71.31 389 GLU A O 1
ATOM 1364 N N . ASP A 1 174 ? 25.736 70.107 31.046 1.00 71.32 390 ASP A N 1
ATOM 1365 C CA . ASP A 1 174 ? 26.853 69.235 31.393 1.00 71.43 390 ASP A CA 1
ATOM 1366 C C . ASP A 1 174 ? 26.405 67.774 31.429 1.00 70.25 390 ASP A C 1
ATOM 1367 O O . ASP A 1 174 ? 26.494 67.103 32.455 1.00 70.43 390 ASP A O 1
ATOM 1372 N N . ALA A 1 175 ? 25.906 67.290 30.300 1.00 69.10 391 ALA A N 1
ATOM 1373 C CA . ALA A 1 175 ? 25.462 65.908 30.198 1.00 68.84 391 ALA A CA 1
ATOM 1374 C C . ALA A 1 175 ? 26.604 65.091 29.604 1.00 68.45 391 ALA A C 1
ATOM 1375 O O . ALA A 1 175 ? 27.677 65.626 29.335 1.00 68.07 391 ALA A O 1
ATOM 1377 N N . THR A 1 176 ? 26.374 63.800 29.398 1.00 69.12 392 THR A N 1
ATOM 1378 C CA . THR A 1 176 ? 27.401 62.931 28.839 1.00 71.39 392 THR A CA 1
ATOM 1379 C C . THR A 1 176 ? 26.779 61.852 27.953 1.00 72.93 392 THR A C 1
ATOM 1380 O O . THR A 1 176 ? 26.385 60.788 28.436 1.00 73.64 392 THR A O 1
ATOM 1384 N N . LEU A 1 177 ? 26.696 62.130 26.656 1.00 74.82 393 LEU A N 1
ATOM 1385 C CA . LEU A 1 177 ? 26.112 61.189 25.701 1.00 76.70 393 LEU A CA 1
ATOM 1386 C C . LEU A 1 177 ? 26.875 59.866 25.693 1.00 77.18 393 LEU A C 1
ATOM 1387 O O . LEU A 1 177 ? 28.043 59.821 26.057 1.00 78.36 393 LEU A O 1
ATOM 1392 N N . LYS A 1 178 ? 26.208 58.792 25.283 1.00 78.84 394 LYS A N 1
ATOM 1393 C CA . LYS A 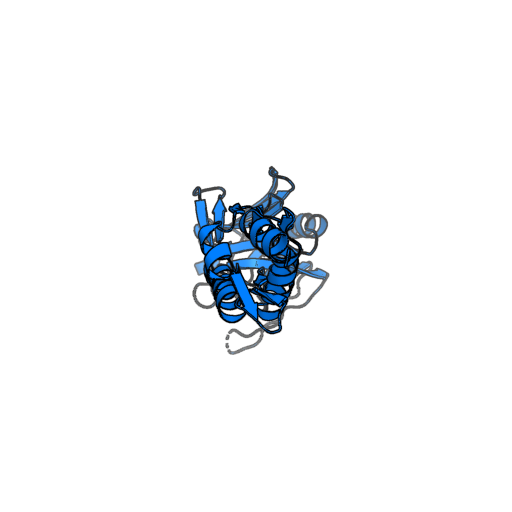1 178 ? 26.837 57.474 25.221 1.00 79.99 394 LYS A CA 1
ATOM 1394 C C . LYS A 1 178 ? 26.287 56.630 24.071 1.00 80.3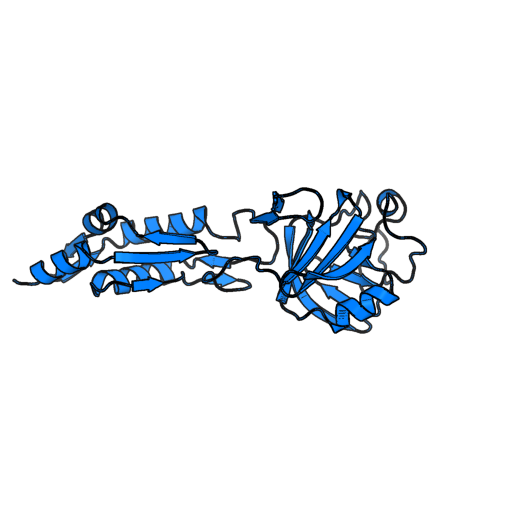4 394 LYS A C 1
ATOM 1395 O O . LYS A 1 178 ? 25.073 56.537 23.881 1.00 80.63 394 LYS A O 1
ATOM 1401 N N . GLY A 1 179 ? 27.185 56.010 23.313 1.00 80.54 395 GLY A N 1
ATOM 1402 C CA . GLY A 1 179 ? 26.763 55.183 22.199 1.00 82.12 395 GLY A CA 1
ATOM 1403 C C . GLY A 1 179 ? 27.845 54.226 21.739 1.00 83.36 395 GLY A C 1
ATOM 1404 O O . GLY A 1 179 ? 28.788 53.952 22.479 1.00 83.58 395 GLY A O 1
ATOM 1405 N N . THR A 1 180 ? 27.712 53.723 20.515 1.00 84.50 396 THR A N 1
ATOM 1406 C CA . THR A 1 180 ? 28.676 52.785 19.950 1.00 85.71 396 THR A CA 1
ATOM 1407 C C . THR A 1 180 ? 29.231 53.336 18.638 1.00 87.07 396 THR A C 1
ATOM 1408 O O . THR A 1 180 ? 28.933 54.469 18.266 1.00 88.19 396 THR A O 1
ATOM 1412 N N . ASN A 1 181 ? 30.039 52.538 17.942 1.00 88.17 397 ASN A N 1
ATOM 1413 C CA . ASN A 1 181 ? 30.628 52.956 16.671 1.00 89.40 397 ASN A CA 1
ATOM 1414 C C . ASN A 1 181 ? 30.551 51.854 15.617 1.00 89.73 397 ASN A C 1
ATOM 1415 O O . ASN A 1 181 ? 31.597 51.541 15.008 1.00 90.32 397 ASN A O 1
ATOM 1420 N N . GLY A 1 184 ? 32.241 47.872 16.726 1.00 89.87 400 GLY A N 1
ATOM 1421 C CA . GLY A 1 184 ? 31.687 48.470 17.976 1.00 90.16 400 GLY A CA 1
ATOM 1422 C C . GLY A 1 184 ? 32.631 49.490 18.584 1.00 90.67 400 GLY A C 1
ATOM 1423 O O . GLY A 1 184 ? 33.332 50.196 17.851 1.00 90.79 400 GLY A O 1
ATOM 1424 N N . THR A 1 185 ? 32.643 49.554 19.918 1.00 90.47 401 THR A N 1
ATOM 1425 C CA . THR A 1 185 ? 33.485 50.470 20.699 1.00 90.77 401 THR A CA 1
ATOM 1426 C C . THR A 1 185 ? 32.707 51.700 21.148 1.00 91.21 401 THR A C 1
ATOM 1427 O O . THR A 1 185 ? 32.570 52.664 20.397 1.00 91.80 401 THR A O 1
ATOM 1431 N N . PRO A 1 186 ? 32.189 51.683 22.386 1.00 91.40 402 PRO A N 1
ATOM 1432 C CA . PRO A 1 186 ? 31.416 52.797 22.954 1.00 90.67 402 PRO A CA 1
ATOM 1433 C C . PRO A 1 186 ? 32.167 54.133 22.983 1.00 89.18 402 PRO A C 1
ATOM 1434 O O . PRO A 1 186 ? 33.396 54.166 22.893 1.00 89.21 402 PRO A O 1
ATOM 1438 N N . TYR A 1 187 ? 31.416 55.228 23.103 1.00 87.20 403 TYR A N 1
ATOM 1439 C CA . TYR A 1 187 ? 32.000 56.567 23.163 1.00 85.37 403 TYR A CA 1
ATOM 1440 C C . TYR A 1 187 ? 31.356 57.361 24.296 1.00 84.31 403 TYR A C 1
ATOM 1441 O O . TYR A 1 187 ? 30.273 57.014 24.767 1.00 84.01 403 TYR A O 1
ATOM 1450 N N . GLU A 1 188 ? 32.030 58.416 24.739 1.00 83.12 404 GLU A N 1
ATOM 1451 C CA . GLU A 1 188 ? 31.498 59.230 25.815 1.00 82.62 404 GLU A CA 1
ATOM 1452 C C . GLU A 1 188 ? 31.217 60.644 25.347 1.00 82.81 404 GLU A C 1
ATOM 1453 O O . GLU A 1 188 ? 30.064 61.036 25.176 1.00 83.82 404 GLU A O 1
ATOM 1454 N N . SER A 1 189 ? 32.279 61.412 25.136 1.00 82.20 405 SER A N 1
ATOM 1455 C CA . SER A 1 189 ? 32.158 62.795 24.681 1.00 81.05 405 SER A CA 1
ATOM 1456 C C . SER A 1 189 ? 31.154 63.613 25.500 1.00 79.37 405 SER A C 1
ATOM 1457 O O . SER A 1 189 ? 29.952 63.622 25.217 1.00 77.99 405 SER A O 1
ATOM 1460 N N . PRO A 1 190 ? 31.641 64.294 26.548 1.00 77.66 406 PRO A N 1
ATOM 1461 C CA . PRO A 1 190 ? 30.779 65.118 27.398 1.00 76.05 406 PRO A CA 1
ATOM 1462 C C . PRO A 1 190 ? 30.267 66.329 26.618 1.00 73.42 406 PRO A C 1
ATOM 1463 O O . PRO A 1 190 ? 30.895 66.773 25.657 1.00 72.02 406 PRO A O 1
ATOM 1467 N N . VAL A 1 191 ? 29.130 66.862 27.045 1.00 70.91 407 VAL A N 1
ATOM 1468 C CA . VAL A 1 191 ? 28.525 68.003 26.374 1.00 68.84 407 VAL A CA 1
ATOM 1469 C C . VAL A 1 191 ? 28.024 69.033 27.376 1.00 66.70 407 VAL A C 1
ATOM 1470 O O . VAL A 1 191 ? 27.486 68.675 28.421 1.00 66.63 407 VAL A O 1
ATOM 1474 N N . ASN A 1 192 ? 28.206 70.312 27.058 1.00 65.51 408 ASN A N 1
ATOM 1475 C CA . ASN A 1 192 ? 27.752 71.388 27.937 1.00 65.56 408 ASN A CA 1
ATOM 1476 C C . ASN A 1 192 ? 26.241 71.589 27.887 1.00 64.39 408 ASN A C 1
ATOM 1477 O O . ASN A 1 192 ? 25.616 71.923 28.899 1.00 64.25 408 ASN A O 1
ATOM 1482 N N . TYR A 1 193 ? 25.655 71.400 26.708 1.00 62.20 409 TYR A N 1
ATOM 1483 C CA . TYR A 1 193 ? 24.216 71.560 26.553 1.00 59.63 409 TYR A CA 1
ATOM 1484 C C . TYR A 1 193 ? 23.614 70.442 25.709 1.00 57.30 409 TYR A C 1
ATOM 1485 O O . TYR A 1 193 ? 24.058 70.177 24.595 1.00 57.48 409 TYR A O 1
ATOM 1494 N N . TRP A 1 194 ? 22.596 69.794 26.264 1.00 54.45 410 TRP A N 1
ATOM 1495 C CA . TRP A 1 194 ? 21.916 68.686 25.610 1.00 52.22 410 TRP A CA 1
ATOM 1496 C C . TRP A 1 194 ? 20.433 68.993 25.435 1.00 50.64 410 TRP A C 1
ATOM 1497 O O . TRP A 1 194 ? 19.766 69.438 26.374 1.00 50.65 410 TRP A O 1
ATOM 1508 N N . MET A 1 195 ? 19.929 68.765 24.227 1.00 48.41 411 MET A N 1
ATOM 1509 C CA . MET A 1 195 ? 18.518 68.965 23.928 1.00 44.89 411 MET A CA 1
ATOM 1510 C C . MET A 1 195 ? 18.060 67.760 23.116 1.00 43.99 411 MET A C 1
ATOM 1511 O O . MET A 1 195 ? 18.209 67.732 21.898 1.00 43.33 411 MET A O 1
ATOM 1516 N N . PRO A 1 196 ? 17.532 66.725 23.791 1.00 44.39 412 PRO A N 1
ATOM 1517 C CA . PRO A 1 196 ? 17.061 65.529 23.083 1.00 43.40 412 PRO A CA 1
ATOM 1518 C C . PRO A 1 196 ? 15.799 65.934 22.333 1.00 42.43 412 PRO A C 1
ATOM 1519 O O . PRO A 1 196 ? 14.981 66.688 22.864 1.00 41.97 412 PRO A O 1
ATOM 1523 N N . ILE A 1 197 ? 15.633 65.439 21.115 1.00 41.57 413 ILE A N 1
ATOM 1524 C CA . ILE A 1 197 ? 14.453 65.782 20.328 1.00 42.23 413 ILE A CA 1
ATOM 1525 C C . ILE A 1 197 ? 13.858 64.487 19.817 1.00 43.19 413 ILE A C 1
ATOM 1526 O O . ILE A 1 197 ? 12.820 64.471 19.156 1.00 43.14 413 ILE A O 1
ATOM 1531 N N . ASP A 1 198 ? 14.522 63.401 20.177 1.00 44.65 414 ASP A N 1
ATOM 1532 C CA . ASP A 1 198 ? 14.178 62.073 19.710 1.00 45.84 414 ASP A CA 1
ATOM 1533 C C . ASP A 1 198 ? 14.044 61.085 20.874 1.00 46.06 414 ASP A C 1
ATOM 1534 O O . ASP A 1 198 ? 14.311 61.434 22.025 1.00 44.81 414 ASP A O 1
ATOM 1539 N N . TRP A 1 199 ? 13.618 59.860 20.573 1.00 45.81 415 TRP A N 1
ATOM 1540 C CA . TRP A 1 199 ? 13.483 58.819 21.592 1.00 47.08 415 TRP A CA 1
ATOM 1541 C C . TRP A 1 199 ? 14.607 57.802 21.380 1.00 49.91 415 TRP A C 1
ATOM 1542 O O . TRP A 1 199 ? 14.642 56.760 22.036 1.00 50.98 415 TRP A O 1
ATOM 1553 N N . THR A 1 200 ? 15.512 58.095 20.448 1.00 51.18 416 THR A N 1
ATOM 1554 C CA . THR A 1 200 ? 16.609 57.178 20.155 1.00 51.96 416 THR A CA 1
ATOM 1555 C C . THR A 1 200 ? 18.005 57.774 20.352 1.00 51.78 416 THR A C 1
ATOM 1556 O O . THR A 1 200 ? 18.981 57.248 19.815 1.00 53.72 416 THR A O 1
ATOM 1560 N N . GLY A 1 201 ? 18.104 58.861 21.115 1.00 51.13 417 GLY A N 1
ATOM 1561 C CA . GLY A 1 201 ? 19.403 59.471 21.360 1.00 50.03 417 GLY A CA 1
ATOM 1562 C C . GLY A 1 201 ? 19.729 60.726 20.561 1.00 50.48 417 GLY A C 1
ATOM 1563 O O . GLY A 1 201 ? 20.609 61.500 20.951 1.00 51.42 417 GLY A O 1
ATOM 1564 N N . VAL A 1 202 ? 19.025 60.933 19.448 1.00 48.73 418 VAL A N 1
ATOM 1565 C CA . VAL A 1 202 ? 19.243 62.101 18.599 1.00 44.99 418 VAL A CA 1
ATOM 1566 C C . VAL A 1 202 ? 18.854 63.392 19.315 1.00 45.27 418 VAL A C 1
ATOM 1567 O O . VAL A 1 202 ? 17.859 63.438 20.045 1.00 44.33 418 VAL A O 1
ATOM 1571 N N . GLY A 1 203 ? 19.638 64.442 19.094 1.00 45.22 419 GLY A N 1
ATOM 1572 C CA . GLY A 1 203 ? 19.358 65.719 19.724 1.00 43.80 419 GLY A CA 1
ATOM 1573 C C . GLY A 1 203 ? 20.321 66.796 19.264 1.00 45.22 419 GLY A C 1
ATOM 1574 O O . GLY A 1 203 ? 21.141 66.578 18.373 1.00 43.48 419 GLY A O 1
ATOM 1575 N N . ILE A 1 204 ? 20.218 67.966 19.880 1.00 47.08 420 ILE A N 1
ATOM 1576 C CA . ILE A 1 204 ? 21.073 69.101 19.559 1.00 48.66 420 ILE A CA 1
ATOM 1577 C C . ILE A 1 204 ? 22.024 69.342 20.735 1.00 51.49 420 ILE A C 1
ATOM 1578 O O . ILE A 1 204 ? 21.610 69.269 21.895 1.00 50.60 420 ILE A O 1
ATOM 1583 N N . HIS A 1 205 ? 23.296 69.609 20.438 1.00 54.64 421 HIS A N 1
ATOM 1584 C CA . HIS A 1 205 ? 24.290 69.873 21.481 1.00 57.06 421 HIS A CA 1
ATOM 1585 C C . HIS A 1 205 ? 25.569 70.480 20.922 1.00 59.03 421 HIS A C 1
ATOM 1586 O O . HIS A 1 205 ? 25.859 70.341 19.737 1.00 58.74 421 HIS A O 1
ATOM 1593 N N . ASP A 1 206 ? 26.331 71.154 21.781 1.00 62.73 422 ASP A N 1
ATOM 1594 C CA . ASP A 1 206 ? 27.592 71.765 21.366 1.00 65.68 422 ASP A CA 1
ATOM 1595 C C . ASP A 1 206 ? 28.607 70.706 20.953 1.00 66.65 422 ASP A C 1
ATOM 1596 O O . ASP A 1 206 ? 28.783 69.688 21.625 1.00 65.10 422 ASP A O 1
ATOM 1601 N N . SER A 1 207 ? 29.264 70.964 19.829 1.00 69.62 423 SER A N 1
ATOM 1602 C CA . SER A 1 207 ? 30.254 70.056 19.277 1.00 72.96 423 SER A CA 1
ATOM 1603 C C . SER A 1 207 ? 31.647 70.649 19.445 1.00 74.78 423 SER A C 1
ATOM 1604 O O . SER A 1 207 ? 32.346 70.926 18.471 1.00 74.16 423 SER A O 1
ATOM 1607 N N . ASP A 1 208 ? 32.025 70.843 20.701 1.00 76.90 424 ASP A N 1
ATOM 1608 C CA . ASP A 1 208 ? 33.316 71.394 21.082 1.00 79.50 424 ASP A CA 1
ATOM 1609 C C . ASP A 1 208 ? 34.489 70.864 20.245 1.00 80.26 424 ASP A C 1
ATOM 1610 O O . ASP A 1 208 ? 35.358 71.626 19.819 1.00 79.99 424 ASP A O 1
ATOM 1615 N N . TRP A 1 209 ? 34.491 69.554 20.012 1.00 81.36 425 TRP A N 1
ATOM 1616 C CA . TRP A 1 209 ? 35.539 68.870 19.255 1.00 82.02 425 TRP A CA 1
ATOM 1617 C C . TRP A 1 209 ? 35.469 69.039 17.739 1.00 82.77 425 TRP A C 1
ATOM 1618 O O . TRP A 1 209 ? 36.140 68.315 17.005 1.00 83.09 425 TRP A O 1
ATOM 1629 N N . GLN A 1 210 ? 34.657 69.984 17.272 1.00 83.91 426 GLN A N 1
ATOM 1630 C CA . GLN A 1 210 ? 34.518 70.242 15.837 1.00 84.05 426 GLN A CA 1
ATOM 1631 C C . GLN A 1 210 ? 35.098 71.611 15.482 1.00 84.24 426 GLN A C 1
ATOM 1632 O O . GLN A 1 210 ? 34.624 72.642 15.957 1.00 83.84 426 GLN A O 1
ATOM 1638 N N . PRO A 1 211 ? 36.138 71.633 14.636 1.00 84.58 427 PRO A N 1
ATOM 1639 C CA . PRO A 1 211 ? 36.786 72.878 14.218 1.00 84.51 427 PRO A CA 1
ATOM 1640 C C . PRO A 1 211 ? 35.984 73.634 13.162 1.00 84.48 427 PRO A C 1
ATOM 1641 O O . PRO A 1 211 ? 36.008 74.865 13.118 1.00 84.02 427 PRO A O 1
ATOM 1645 N N . GLU A 1 212 ? 35.278 72.889 12.314 1.00 84.68 428 GLU A N 1
ATOM 1646 C CA . GLU A 1 212 ? 34.479 73.490 11.248 1.00 84.41 428 GLU A CA 1
ATOM 1647 C C . GLU A 1 212 ? 33.079 72.877 11.116 1.00 83.76 428 GLU A C 1
ATOM 1648 O O . GLU A 1 212 ? 32.896 71.663 11.270 1.00 83.56 428 GLU A O 1
ATOM 1650 N N . TYR A 1 213 ? 32.102 73.735 10.823 1.00 82.13 429 TYR A N 1
ATOM 1651 C CA . TYR A 1 213 ? 30.714 73.321 10.653 1.00 80.89 429 TYR A CA 1
ATOM 1652 C C . TYR A 1 213 ? 30.201 73.717 9.271 1.00 80.26 429 TYR A C 1
ATOM 1653 O O . TYR A 1 213 ? 30.792 74.561 8.600 1.00 80.24 429 TYR A O 1
ATOM 1662 N N . GLY A 1 214 ? 29.088 73.113 8.864 1.00 79.59 430 GLY A N 1
ATOM 1663 C CA . GLY A 1 214 ? 28.497 73.421 7.573 1.00 78.98 430 GLY A CA 1
ATOM 1664 C C . GLY A 1 214 ? 29.039 72.578 6.434 1.00 79.06 430 GLY A C 1
ATOM 1665 O O . GLY A 1 214 ? 29.715 71.572 6.659 1.00 78.55 430 GLY A O 1
ATOM 1666 N N . GLY A 1 215 ? 28.720 72.985 5.207 1.00 77.99 431 GLY A N 1
ATOM 1667 C CA . GLY A 1 215 ? 29.191 72.282 4.027 1.00 77.61 431 GLY A CA 1
ATOM 1668 C C . GLY A 1 215 ? 28.998 70.778 3.988 1.00 77.99 431 GLY A C 1
ATOM 1669 O O . GLY A 1 215 ? 27.931 70.270 4.333 1.00 79.00 431 GLY A O 1
ATOM 1670 N N . ASP A 1 216 ? 30.042 70.072 3.555 1.00 78.13 432 ASP A N 1
ATOM 1671 C CA . ASP A 1 216 ? 30.029 68.612 3.432 1.00 77.54 432 ASP A CA 1
ATOM 1672 C C . ASP A 1 216 ? 30.703 67.910 4.617 1.00 75.91 432 ASP A C 1
ATOM 1673 O O . ASP A 1 216 ? 30.887 66.691 4.596 1.00 75.66 432 ASP A O 1
ATOM 1678 N N . LEU A 1 217 ? 31.068 68.673 5.644 1.00 74.30 433 LEU A N 1
ATOM 1679 C CA . LEU A 1 217 ? 31.737 68.106 6.812 1.00 73.86 433 LEU A CA 1
ATOM 1680 C C . LEU A 1 217 ? 31.154 66.780 7.309 1.00 73.37 433 LEU A C 1
ATOM 1681 O O . LEU A 1 217 ? 31.898 65.832 7.566 1.00 73.73 433 LEU A O 1
ATOM 1686 N N . TRP A 1 218 ? 29.832 66.707 7.435 1.00 72.27 434 TRP A N 1
ATOM 1687 C CA . TRP A 1 218 ? 29.178 65.494 7.928 1.00 71.44 434 TRP A CA 1
ATOM 1688 C C . TRP A 1 218 ? 29.603 64.178 7.268 1.00 72.42 434 TRP A C 1
ATOM 1689 O O . TRP A 1 218 ? 29.588 63.133 7.920 1.00 72.54 434 TRP A O 1
ATOM 1700 N N . LYS A 1 219 ? 29.964 64.216 5.986 1.00 73.52 435 LYS A N 1
ATOM 1701 C CA . LYS A 1 219 ? 30.373 62.996 5.287 1.00 74.81 435 LYS A CA 1
ATOM 1702 C C . LYS A 1 219 ? 31.749 62.524 5.742 1.00 75.61 435 LYS A C 1
ATOM 1703 O O . LYS A 1 219 ? 32.086 61.345 5.622 1.00 74.96 435 LYS A O 1
ATOM 1709 N N . THR A 1 220 ? 32.531 63.460 6.272 1.00 77.01 436 THR A N 1
ATOM 1710 C CA . THR A 1 220 ? 33.880 63.188 6.763 1.00 77.96 436 THR A CA 1
ATOM 1711 C C . THR A 1 220 ? 33.851 62.971 8.269 1.00 77.81 436 THR A C 1
ATOM 1712 O O . THR A 1 220 ? 33.990 61.841 8.744 1.00 78.03 436 THR A O 1
ATOM 1716 N N . ARG A 1 221 ? 33.678 64.058 9.018 1.00 77.01 437 ARG A N 1
ATOM 1717 C CA . ARG A 1 221 ? 33.614 63.966 10.469 1.00 77.08 437 ARG A CA 1
ATOM 1718 C C . ARG A 1 221 ? 32.192 64.147 10.985 1.00 75.59 437 ARG A C 1
ATOM 1719 O O . ARG A 1 221 ? 31.940 64.942 11.892 1.00 73.97 437 ARG A O 1
ATOM 1727 N N . GLY A 1 222 ? 31.271 63.385 10.400 1.00 74.86 438 GLY A N 1
ATOM 1728 C CA . GLY A 1 222 ? 29.875 63.448 10.788 1.00 73.59 438 GLY A CA 1
ATOM 1729 C C . GLY A 1 222 ? 29.612 62.883 12.170 1.00 73.40 438 GLY A C 1
ATOM 1730 O O . GLY A 1 222 ? 30.393 62.082 12.689 1.00 73.95 438 GLY A O 1
ATOM 1731 N N . SER A 1 223 ? 28.495 63.301 12.758 1.00 72.24 439 SER A N 1
ATOM 1732 C CA . SER A 1 223 ? 28.088 62.877 14.094 1.00 70.31 439 SER A CA 1
ATOM 1733 C C . SER A 1 223 ? 27.507 61.466 14.111 1.00 68.70 439 SER A C 1
ATOM 1734 O O . SER A 1 223 ? 27.483 60.783 13.086 1.00 67.74 439 SER A O 1
ATOM 1737 N N . HIS A 1 224 ? 27.056 61.030 15.286 1.00 67.64 440 HIS A N 1
ATOM 1738 C CA . HIS A 1 224 ? 26.446 59.709 15.433 1.00 67.21 440 HIS A CA 1
ATOM 1739 C C . HIS A 1 224 ? 24.940 59.838 15.211 1.00 64.75 440 HIS A C 1
ATOM 1740 O O . HIS A 1 224 ? 24.182 58.887 15.402 1.00 64.70 440 HIS A O 1
ATOM 1747 N N . GLY A 1 225 ? 24.520 61.029 14.801 1.00 61.59 441 GLY A N 1
ATOM 1748 C CA . GLY A 1 225 ? 23.117 61.278 14.554 1.00 58.21 441 GLY A CA 1
ATOM 1749 C C . GLY A 1 225 ? 22.722 62.652 15.051 1.00 56.27 441 GLY A C 1
ATOM 1750 O O . GLY A 1 225 ? 21.888 63.318 14.449 1.00 55.40 441 GLY A O 1
ATOM 1751 N N . CYS A 1 226 ? 23.332 63.083 16.148 1.00 54.26 442 CYS A N 1
ATOM 1752 C CA . CYS A 1 226 ? 23.022 64.383 16.717 1.00 54.06 442 CYS A CA 1
ATOM 1753 C C . CYS A 1 226 ? 23.406 65.536 15.814 1.00 53.40 442 CYS A C 1
ATOM 1754 O O . CYS A 1 226 ? 24.158 65.377 14.853 1.00 53.14 442 CYS A O 1
ATOM 1757 N N . ILE A 1 227 ? 22.865 66.703 16.134 1.00 53.05 443 ILE A N 1
ATOM 1758 C CA . ILE A 1 227 ? 23.152 67.910 15.390 1.00 53.10 443 ILE A CA 1
ATOM 1759 C C . ILE A 1 227 ? 24.216 68.658 16.174 1.00 53.44 443 ILE A C 1
ATOM 1760 O O . ILE A 1 227 ? 23.933 69.265 17.211 1.00 51.86 443 ILE A O 1
ATOM 1765 N N . ASN A 1 228 ? 25.451 68.581 15.683 1.00 54.47 444 ASN A N 1
ATOM 1766 C CA . ASN A 1 228 ? 26.573 69.253 16.320 1.00 54.28 444 ASN A CA 1
ATOM 1767 C C . ASN A 1 228 ? 26.457 70.753 16.080 1.00 53.16 444 ASN A C 1
ATOM 1768 O O . ASN A 1 228 ? 26.266 71.196 14.953 1.00 52.11 444 ASN A O 1
ATOM 1773 N N . THR A 1 229 ? 26.574 71.525 17.153 1.00 54.13 445 THR A N 1
ATOM 1774 C CA . THR A 1 229 ? 26.435 72.978 17.092 1.00 55.75 445 THR A CA 1
ATOM 1775 C C . THR A 1 229 ? 27.626 73.745 17.680 1.00 57.28 445 THR A C 1
ATOM 1776 O O . THR A 1 229 ? 28.184 73.356 18.707 1.00 57.44 445 THR A O 1
ATOM 1780 N N . PRO A 1 230 ? 28.029 74.852 17.034 1.00 58.05 446 PRO A N 1
ATOM 1781 C CA . PRO A 1 230 ? 29.157 75.629 17.552 1.00 58.97 446 PRO A CA 1
ATOM 1782 C C . PRO A 1 230 ? 28.909 75.972 19.017 1.00 60.54 446 PRO A C 1
ATOM 1783 O O . PRO A 1 230 ? 27.882 76.571 19.356 1.00 61.39 446 PRO A O 1
ATOM 1787 N N . PRO A 1 231 ? 29.841 75.586 19.906 1.00 60.39 447 PRO A N 1
ATOM 1788 C CA . PRO A 1 231 ? 29.753 75.835 21.347 1.00 60.05 447 PRO A CA 1
ATOM 1789 C C . PRO A 1 231 ? 29.175 77.187 21.772 1.00 60.19 447 PRO A C 1
ATOM 1790 O O . PRO A 1 231 ? 28.329 77.248 22.662 1.00 60.48 447 PRO A O 1
ATOM 1794 N N . SER A 1 232 ? 29.622 78.271 21.149 1.00 61.01 448 SER A N 1
ATOM 1795 C CA . SER A 1 232 ? 29.116 79.594 21.522 1.00 61.99 448 SER A CA 1
ATOM 1796 C C . SER A 1 232 ? 27.644 79.777 21.151 1.00 61.09 448 SER A C 1
ATOM 1797 O O . SER A 1 232 ? 26.869 80.344 21.920 1.00 60.46 448 SER A O 1
ATOM 1800 N N . VAL A 1 233 ? 27.267 79.292 19.973 1.00 61.06 449 VAL A N 1
ATOM 1801 C CA . VAL A 1 233 ? 25.891 79.397 19.504 1.00 61.02 449 VAL A CA 1
ATOM 1802 C C . VAL A 1 233 ? 24.979 78.544 20.378 1.00 60.19 449 VAL A C 1
ATOM 1803 O O . VAL A 1 233 ? 23.959 79.019 20.878 1.00 58.87 449 VAL A O 1
ATOM 1807 N N . MET A 1 234 ? 25.363 77.285 20.564 1.00 59.93 450 MET A N 1
ATOM 1808 C CA . MET A 1 234 ? 24.584 76.349 21.365 1.00 60.40 450 MET A CA 1
ATOM 1809 C C . MET A 1 234 ? 24.202 76.936 22.715 1.00 62.48 450 MET A C 1
ATOM 1810 O O . MET A 1 234 ? 23.090 76.715 23.197 1.00 62.55 450 MET A O 1
ATOM 1815 N N . LYS A 1 235 ? 25.122 77.682 23.323 1.00 64.01 451 LYS A N 1
ATOM 1816 C CA . LYS A 1 235 ? 24.876 78.294 24.630 1.00 65.57 451 LYS A CA 1
ATOM 1817 C C . LYS A 1 235 ? 23.758 79.321 24.573 1.00 65.90 451 LYS A C 1
ATOM 1818 O O . LYS A 1 235 ? 22.921 79.400 25.475 1.00 65.90 451 LYS A O 1
ATOM 1824 N N . GLU A 1 236 ? 23.765 80.111 23.505 1.00 66.01 452 GLU A N 1
ATOM 1825 C CA . GLU A 1 236 ? 22.771 81.153 23.297 1.00 66.26 452 GLU A CA 1
ATOM 1826 C C . GLU A 1 236 ? 21.435 80.516 22.900 1.00 64.92 452 GLU A C 1
ATOM 1827 O O . GLU A 1 236 ? 20.363 81.009 23.254 1.00 64.19 452 GLU A O 1
ATOM 1833 N N . LEU A 1 237 ? 21.520 79.413 22.162 1.00 63.01 453 LEU A N 1
ATOM 1834 C CA . LEU A 1 237 ? 20.344 78.676 21.719 1.00 61.06 453 LEU A CA 1
ATOM 1835 C C . LEU A 1 237 ? 19.644 78.135 22.962 1.00 60.25 453 LEU A C 1
ATOM 1836 O O . LEU A 1 237 ? 18.504 78.498 23.263 1.00 59.14 453 LEU A O 1
ATOM 1841 N N . PHE A 1 238 ? 20.359 77.276 23.684 1.00 59.23 454 PHE A N 1
ATOM 1842 C CA . PHE A 1 238 ? 19.870 76.643 24.903 1.00 57.66 454 PHE A CA 1
ATOM 1843 C C . PHE A 1 238 ? 19.217 77.635 25.854 1.00 57.07 454 PHE A C 1
ATOM 1844 O O . PHE A 1 238 ? 18.199 77.337 26.470 1.00 57.50 454 PHE A O 1
ATOM 1852 N N . GLY A 1 239 ? 19.803 78.817 25.968 1.00 57.05 455 GLY A N 1
ATOM 1853 C CA . GLY A 1 239 ? 19.249 79.817 26.857 1.00 57.11 455 GLY A CA 1
ATOM 1854 C C . GLY A 1 239 ? 17.906 80.361 26.415 1.00 57.55 455 GLY A C 1
ATOM 1855 O O . GLY A 1 239 ? 17.090 80.763 27.250 1.00 57.59 455 GLY A O 1
ATOM 1856 N N . MET A 1 240 ? 17.659 80.369 25.107 1.00 58.09 456 MET A N 1
ATOM 1857 C CA . MET A 1 240 ? 16.398 80.894 24.592 1.00 58.46 456 MET A CA 1
ATOM 1858 C C . MET A 1 240 ? 15.381 79.865 24.086 1.00 58.38 456 MET A C 1
ATOM 1859 O O . MET A 1 240 ? 14.217 80.203 23.882 1.00 58.19 456 MET A O 1
ATOM 1864 N N . VAL A 1 241 ? 15.803 78.619 23.885 1.00 58.39 457 VAL A N 1
ATOM 1865 C CA . VAL A 1 241 ? 14.875 77.595 23.411 1.00 58.13 457 VAL A CA 1
ATOM 1866 C C . VAL A 1 241 ? 14.093 76.992 24.568 1.00 58.35 457 VAL A C 1
ATOM 1867 O O . VAL A 1 241 ? 14.654 76.317 25.429 1.00 60.17 457 VAL A O 1
ATOM 1871 N N . GLU A 1 242 ? 12.791 77.247 24.580 1.00 57.85 458 GLU A N 1
ATOM 1872 C CA . GLU A 1 242 ? 11.910 76.732 25.620 1.00 58.00 458 GLU A CA 1
ATOM 1873 C C . GLU A 1 242 ? 11.658 75.237 25.376 1.00 55.77 458 GLU A C 1
ATOM 1874 O O . GLU A 1 242 ? 11.790 74.750 24.257 1.00 55.18 458 GLU A O 1
ATOM 1880 N N . LYS A 1 243 ? 11.319 74.505 26.427 1.00 54.68 459 LYS A N 1
ATOM 1881 C CA . LYS A 1 243 ? 11.048 73.078 26.296 1.00 53.40 459 LYS A CA 1
ATOM 1882 C C . LYS A 1 243 ? 9.731 72.915 25.540 1.00 51.51 459 LYS A C 1
ATOM 1883 O O . LYS A 1 243 ? 8.833 73.748 25.665 1.00 51.82 459 LYS A O 1
ATOM 1889 N N . GLY A 1 244 ? 9.616 71.850 24.755 1.00 49.99 460 GLY A N 1
ATOM 1890 C CA . GLY A 1 244 ? 8.403 71.631 23.983 1.00 47.36 460 GLY A CA 1
ATOM 1891 C C . GLY A 1 244 ? 8.488 72.223 22.579 1.00 45.43 460 GLY A C 1
ATOM 1892 O O . GLY A 1 244 ? 7.601 72.015 21.751 1.00 46.08 460 GLY A O 1
ATOM 1893 N N . THR A 1 245 ? 9.559 72.962 22.306 1.00 42.75 461 THR A N 1
ATOM 1894 C CA . THR A 1 245 ? 9.766 73.586 20.998 1.00 41.12 461 THR A CA 1
ATOM 1895 C C . THR A 1 245 ? 9.944 72.567 19.865 1.00 39.78 461 THR A C 1
ATOM 1896 O O . THR A 1 245 ? 10.815 71.698 19.912 1.00 38.77 461 THR A O 1
ATOM 1900 N N . PRO A 1 246 ? 9.117 72.674 18.820 1.00 38.72 462 PRO A N 1
ATOM 1901 C CA . PRO A 1 246 ? 9.211 71.747 17.687 1.00 37.84 462 PRO A CA 1
ATOM 1902 C C . PRO A 1 246 ? 10.558 71.870 16.991 1.00 37.04 462 PRO A C 1
ATOM 1903 O O . PRO A 1 246 ? 11.146 72.953 16.937 1.00 37.47 462 PRO A O 1
ATOM 1907 N N . VAL A 1 247 ? 11.046 70.761 16.457 1.00 35.68 463 VAL A N 1
ATOM 1908 C CA . VAL A 1 247 ? 12.309 70.769 15.743 1.00 37.59 463 VAL A CA 1
ATOM 1909 C C . VAL A 1 247 ? 12.099 69.974 14.467 1.00 38.39 463 VAL A C 1
ATOM 1910 O O . VAL A 1 247 ? 11.921 68.758 14.507 1.00 40.64 463 VAL A O 1
ATOM 1914 N N . LEU A 1 248 ? 12.104 70.661 13.332 1.00 38.58 464 LEU A N 1
ATOM 1915 C CA . LEU A 1 248 ? 11.911 69.985 12.061 1.00 39.44 464 LEU A CA 1
ATOM 1916 C C . LEU A 1 248 ? 13.237 69.675 11.414 1.00 39.39 464 LEU A C 1
ATOM 1917 O O . LEU A 1 248 ? 14.082 70.545 11.269 1.00 40.89 464 LEU A O 1
ATOM 1922 N N . VAL A 1 249 ? 13.417 68.417 11.040 1.00 39.92 465 VAL A N 1
ATOM 1923 C CA . VAL A 1 249 ? 14.638 67.980 10.398 1.00 39.01 465 VAL A CA 1
ATOM 1924 C C . VAL A 1 249 ? 14.241 67.361 9.064 1.00 41.20 465 VAL A C 1
ATOM 1925 O O . VAL A 1 249 ? 13.465 66.406 9.018 1.00 42.40 465 VAL A O 1
ATOM 1929 N N . PHE A 1 250 ? 14.759 67.917 7.974 1.00 41.85 466 PHE A N 1
ATOM 1930 C CA . PHE A 1 250 ? 14.440 67.407 6.646 1.00 41.45 466 PHE A CA 1
ATOM 1931 C C . PHE A 1 250 ? 15.652 67.522 5.728 1.00 42.14 466 PHE A C 1
ATOM 1932 O O . PHE A 1 250 ? 16.573 68.287 6.084 1.00 43.81 466 PHE A O 1
#

Foldseek 3Di:
DCCVVLLVLLLPAFEWEQFQNDIDTDDSVLSNVQFDADPNHTFGVLVSLLVVLVVCQCVGWLQNAWDFDQDDPPGTDTFAAAQATKGAPRVVQSVVVRVVSSVSHHDYYYGDIDHLDTGNHHSDDQFAKEQEPVFQKIFTGDRNDTPDIGHWFFAAPVQGQDFHKWFQQDKDAQAWQWDCPVPIDTDTFGIWGAGHPPRETETEPCVDPDGTDPCNNPVGDNRYIHDHPVRRVVCSVPDDGSHIYGYD

InterPro domains:
  IPR005490 L,D-transpeptidase catalytic domain [PF03734] (343-465)
  IPR005490 L,D-transpeptidase catalytic domain [PS52029] (343-466)
  IPR005490 L,D-transpeptidase catalytic domain [cd16913] (344-466)
  IPR022029 YoaR-like, putative peptidoglycan binding domain [PF12229] (127-198)
  IPR022029 YoaR-like, putative peptidoglycan binding domain [PF12229] (212-321)
  IPR038054 L,D-transpeptidase central domain-like superfamily [G3DSA:3.10.20.800] (217-341)
  IPR038054 L,D-transpeptidase central domain-like superfamily [SSF143985] (218-332)
  IPR038063 L,D-transpeptidase catalytic domain-like [G3DSA:2.40.440.10] (342-466)
  IPR038063 L,D-transpeptidase catalytic domain-like [SSF141523] (340-465)
  IPR050979 Bacterial L,D-transpeptidase [PTHR30582] (330-465)

CATH classification: 3.10.20.800 (+1 more: 2.40.440.10)

Nearest PDB structures (foldseek):
  2hkl-assembly3_C  TM=1.000E+00  e=7.103E-54  Enterococcus faecium
  6fj1-assembly2_B  TM=9.971E-01  e=4.222E-52  Enterococcus faecium
  3zg4-assembly1_A  TM=9.253E-01  e=3.563E-21  Enterococcus faecium
  3zgp-assembly1_A  TM=9.048E-01  e=6.556E-21  Enterococcus faecium
  7kgm-assembly1_A  TM=5.800E-01  e=2.287E-05  Citrobacter rodentium ICC168

Organism: Enterococcus faecium (strain ATCC BAA-472 / TX0016 / DO) (NCBI:txid333849)

Radius of gyration: 23.51 Å; Cα contacts (8 Å, |Δi|>4): 549; chains: 1; bounding box: 81×37×32 Å

Sequence (248 aa):
KEQLASMNAIANVKATYSINGETFQIPSSDIMSWLTYNDGKVDLDTEQVRQYVTDLGTKYNTSTNDTKFKSTKRGEVTVPVGTYSWTIQTDSETEALKKAILAGQDFTRSPIVQGGTTADHPLIEDTYIEVDLENQHMWYYKDGKVALETDIVSGKPTTPTPAGVFYVWNKEEDATLKGTNGTPYESPVNYWMPIDWTGVGIHDSDWQPEYGGDLWKTRGSHGCINTPPSVMKELFGMVEKGTPVLVF

Secondary structure (DSSP, 8-state):
--HHHHHHHHHH--EEEEETTEEEE--HHHHHHHEEEETTEEEE-HHHHHHHHHHHHHHH-TTTS-EEEE-SSSSEEEEPP-SS-EEE-HHHHHHHHHHHHHHTS-EEE---EEESS-SSS-SS-S-EEEEETTTTEEEEEETTEEEEEEE-B-B-TTSPPPPEEEE----EEEEE--B-----B--EEEEEEE-SSSS-EEEE-TT-S--STTHHHHH-BSSSEEE-HHHHHHHHHH--TT-EEEE-

=== Feature glossary ===
Feature key, reading from the visual/contextual features back to the raw sequence:

Rendered structure images. Structure images are PyMOL renders from six orthogonal camera directions. Cartoon representation draws helices as coils and strands as arrows; sticks shows the backbone as bonds; surface shows the solvent-excluded envelope. Rainbow coloring maps sequence position to hue (blue→red, N→C); chain coloring assigns a distinct color per polypeptide.

Contact-map, Ramachandran, and PAE plots. Three diagnostic plots accompany the record. The Cα contact map visualizes the tertiary structure as a 2D adjacency matrix (8 Å cutoff, sequence-local contacts suppressed). The Ramachandran plot shows the distribution of backbone (φ, ψ) torsions, with points in the α and β basins reflecting secondary structure content. The PAE plot shows AlphaFold's inter-residue confidence as a color matrix.

InterPro / GO / CATH / organism. The annotation block draws on four external resources. InterPro: which protein families and domains the sequence belongs to. GO: standardized terms for what the protein does, what process it participates in, and where in the cell it acts. CATH: which structural fold it has in the CATH hierarchy. Organism: the species of origin.

Nearest PDB structures. Structural nearest neighbors (via Foldseek easy-search vs the PDB). Reported per hit: target PDB id, E-value, and alignment TM-score. A TM-score above ~0.5 is the conventional threshold for 'same fold'.

Predicted aligned error. Predicted aligned error is AlphaFold's pairwise confidence. Unlike pLDDT (per-residue), PAE is per-residue-pair and captures whether two parts of the structure are correctly placed relative to each other. Units are ångströms of expected positional error.

Solvent-accessible surface area. SASA measures how much of the protein is reachable by solvent. It is computed by rolling a water-sized probe over the atomic surface and summing the exposed area (Å²). Per-residue SASA distinguishes core (buried, low SASA) from surface (exposed, high SASA) residues; total SASA is a whole-molecule size measure.

B-factor. Crystallographic B-factors measure how much each atom's electron density is smeared out, in Å². They rise in mobile loops and surface residues and fall in the buried interior. In AlphaFold models this column is repurposed to hold pLDDT instead.

pLDDT. For AlphaFold models, the B-factor field carries pLDDT — the model's own estimate of local accuracy on a 0–100 scale. Regions with pLDDT<50 should be treated as essentially unmodeled; they often correspond to intrinsically disordered segments.

Backbone torsions (φ/ψ). φ (phi) and ψ (psi) are the two rotatable backbone dihedrals per residue: φ is the C(i-1)–N–Cα–C torsion, ψ is the N–Cα–C–N(i+1) torsion, both in degrees on (−180°, 180°]. α-helical residues cluster near (−60°, −45°); β-strand residues near (−120°, +130°). A Ramachandran plot is simply a scatter of (φ, ψ) for every residue.

Radius of gyration, Cα contacts, bounding box. Radius of gyration (Rg) is the root-mean-square distance of Cα atoms from their centroid — a single number for overall size and compactness. A globular domain of N residues has Rg ≈ 2.2·N^0.38 Å; an extended or disordered chain has a much larger Rg. The Cα contact count is the number of residue pairs whose Cα atoms are within 8 Å and are more than four positions apart in sequence — a standard proxy for tertiary packing density. The bounding box is the smallest axis-aligned box enclosing all Cα atoms.

Secondary structure (3-state, P-SEA). Three-state secondary structure (P-SEA) collapses the eight DSSP classes into helix (a), strand (b), and coil (c). P-SEA assigns these from Cα geometry alone — distances and angles — without requiring backbone oxygens, so it works on any Cα trace.

Secondary structure (8-state, DSSP). Secondary structure is the local, repeating backbone conformation. DSSP classifies it into eight states by reading the hydrogen-bond network: three helix types (H, G, I), two β types (E, B), two non-regular types (T, S), and unstructured coil (-).

Foldseek 3Di. The Foldseek 3Di string encodes local tertiary geometry as a 20-letter alphabet — one character per residue — derived from the relative positions of nearby Cα atoms. Unlike the amino-acid sequence, 3Di is a direct function of the 3D structure, so two proteins with the same fold have similar 3Di strings even at low sequence identity.

mmCIF coordinates. Structure coordinates are given as an mmCIF _atom_site loop: one row per atom with element, residue name, chain id, sequence number, and x/y/z position in Å. Only the four main-chain atoms per residue are included here; side chains are omitted to keep the record compact.

Sequence. This is the polypeptide sequence — one letter per residue, N-terminus first. Length ranges from a few dozen residues for small domains to over a thousand for large multi-domain proteins.